Protein AF-A0A3C1BQP5-F1 (afdb_monomer)

Foldseek 3Di:
DDDDPPVNVVVVVVVVVVVVVVVVLQCVLLVVLLLLLVCQQPQANPVVRQGHPDHLVVLLVDDADPVCNVVSLQVSLQVLLLSVLQSNVQSVCSVVVHQKGKDALLRQPVHPVCDLQFGIFIDGPNHTDPLGTEDEDRDPDLLVLLCQCLLQPDDDSSRNVSNLVHSAYEYEQVCLVVNLVSLVVLLVVLVVVLVVCVVVVVVVVSVSSVSSNVSSVSHSVRYDYSVHHSVNSSCSNNPVVVSSD

Sequence (245 aa):
MVKMSNKRKEEKILDNTLNSLANTEVVERYGSANAEFIKGYTGVNNETGQKLQKGLKDISKSNVHKDYQEQNLRQQAGYSAEVAKTSRDNAENIINKSSKRTERTEDVEVYSQNDPVTDLVETQNGKVVAGSKSQMKFSKDPKKVVDNIAKESKTGKNDWSRYRENDFLDLPSDQVDIAKKHCEDQISKLEKQVAKLDEQGNAKIAAQKRKEIENYKSLKEKIRDSGITTDEAMSYRKSPLWTTT

Mean predicted aligned error: 6.03 Å

Secondary structure (DSSP, 8-state):
-----HHHHHHHHHHHHHHHHHHHHHHHHHHHHHHHHHHHHHTB-TTT-PBPS--HHHHHT----GGGHHHHHHHHHHHHHHHHHHHHHHHHHHHTT--EEEEEGGGSTTS-TT-SS--EEEEETTEEPTT--EEE---S-HHHHHHHHHS----GGG--GGGGGSSEEEE-GGGHHHHHHHHHHHHHHHHHHHHHHHHTT-HHHHHHHHHHHHHHHHHHHHEEE-S--HHHHHHHHH-GGGG--

Structure (mmCIF, N/CA/C/O backbone):
data_AF-A0A3C1BQP5-F1
#
_entry.id   AF-A0A3C1BQP5-F1
#
loop_
_atom_site.group_PDB
_atom_site.id
_atom_site.type_symbol
_atom_site.label_atom_id
_atom_site.label_alt_id
_atom_site.label_comp_id
_atom_site.label_asym_id
_atom_site.label_entity_id
_atom_site.label_seq_id
_atom_site.pdbx_PDB_ins_code
_atom_site.Cartn_x
_atom_site.Cartn_y
_atom_site.Cartn_z
_atom_site.occupancy
_atom_site.B_iso_or_equiv
_atom_site.auth_seq_id
_atom_site.auth_comp_id
_atom_site.auth_asym_id
_atom_site.auth_atom_id
_atom_site.pdbx_PDB_model_num
ATOM 1 N N . MET A 1 1 ? 20.322 18.386 -63.904 1.00 45.91 1 MET A N 1
ATOM 2 C CA . MET A 1 1 ? 20.614 17.749 -62.600 1.00 45.91 1 MET A CA 1
ATOM 3 C C . MET A 1 1 ? 20.757 18.856 -61.556 1.00 45.91 1 MET A C 1
ATOM 5 O O . MET A 1 1 ? 21.765 19.550 -61.547 1.00 45.91 1 MET A O 1
ATOM 9 N N . VAL A 1 2 ? 19.710 19.132 -60.772 1.00 49.41 2 VAL A N 1
ATOM 10 C CA . VAL A 1 2 ? 19.710 20.247 -59.805 1.00 49.41 2 VAL A CA 1
ATOM 11 C C . VAL A 1 2 ? 20.599 19.864 -58.618 1.00 49.41 2 VAL A C 1
ATOM 13 O O . VAL A 1 2 ? 20.241 18.987 -57.835 1.00 49.41 2 VAL A O 1
ATOM 16 N N . LYS A 1 3 ? 21.776 20.491 -58.482 1.00 57.66 3 LYS A N 1
ATOM 17 C CA . LYS A 1 3 ? 22.594 20.385 -57.264 1.00 57.66 3 LYS A CA 1
ATOM 18 C C . LYS A 1 3 ? 21.795 21.001 -56.107 1.00 57.66 3 LYS A C 1
ATOM 20 O O . LYS A 1 3 ? 21.569 22.208 -56.101 1.00 57.66 3 LYS A O 1
ATOM 25 N N . MET A 1 4 ? 21.362 20.193 -55.134 1.00 59.19 4 MET A N 1
ATOM 26 C CA . MET A 1 4 ? 20.887 20.720 -53.844 1.00 59.19 4 MET A CA 1
ATOM 27 C C . MET A 1 4 ? 21.980 21.626 -53.256 1.00 59.19 4 MET A C 1
ATOM 29 O O . MET A 1 4 ? 23.140 21.210 -53.193 1.00 59.19 4 MET A O 1
ATOM 33 N N . SER A 1 5 ? 21.623 22.852 -52.853 1.00 68.31 5 SER A N 1
ATOM 34 C CA . SER A 1 5 ? 22.558 23.766 -52.177 1.00 68.31 5 SER A CA 1
ATOM 35 C C . SER A 1 5 ? 23.047 23.151 -50.861 1.00 68.31 5 SER A C 1
ATOM 37 O O . SER A 1 5 ? 22.289 22.428 -50.215 1.00 68.31 5 SER A O 1
ATOM 39 N N . ASN A 1 6 ? 24.295 23.431 -50.458 1.00 74.06 6 ASN A N 1
ATOM 40 C CA . ASN A 1 6 ? 24.903 22.887 -49.228 1.00 74.06 6 ASN A CA 1
ATOM 41 C C . ASN A 1 6 ? 23.992 23.038 -48.000 1.00 74.06 6 ASN A C 1
ATOM 43 O O . ASN A 1 6 ? 23.777 22.063 -47.292 1.00 74.06 6 ASN A O 1
ATOM 47 N N . LYS A 1 7 ? 23.338 24.197 -47.857 1.00 73.88 7 LYS A N 1
ATOM 48 C CA . LYS A 1 7 ? 22.357 24.466 -46.798 1.00 73.88 7 LYS A CA 1
ATOM 49 C C . LYS A 1 7 ? 21.211 23.439 -46.740 1.00 73.88 7 LYS A C 1
ATOM 51 O O . LYS A 1 7 ? 20.888 22.938 -45.675 1.00 73.88 7 LYS A O 1
ATOM 56 N N . ARG A 1 8 ? 20.655 23.040 -47.893 1.00 77.56 8 ARG A N 1
ATOM 57 C CA . ARG A 1 8 ? 19.586 22.022 -47.968 1.00 77.56 8 ARG A CA 1
ATOM 58 C C . ARG A 1 8 ? 20.075 20.605 -47.652 1.00 77.56 8 ARG A C 1
ATOM 60 O O . ARG A 1 8 ? 19.272 19.743 -47.309 1.00 77.56 8 ARG A O 1
ATOM 67 N N . LYS A 1 9 ? 21.372 20.326 -47.820 1.00 78.94 9 LYS A N 1
ATOM 68 C CA . LYS A 1 9 ? 21.971 19.044 -47.414 1.00 78.94 9 LYS A CA 1
ATOM 69 C C . LYS A 1 9 ? 22.221 19.010 -45.909 1.00 78.94 9 LYS A C 1
ATOM 71 O O . LYS A 1 9 ? 21.945 17.990 -45.294 1.00 78.94 9 LYS A O 1
ATOM 76 N N . GLU A 1 10 ? 22.703 20.112 -45.341 1.00 80.88 10 GLU A N 1
ATOM 77 C CA . GLU A 1 10 ? 22.910 20.279 -43.898 1.00 80.88 10 GLU A CA 1
ATOM 78 C C . GLU A 1 10 ? 21.588 20.177 -43.127 1.00 80.88 10 GLU A C 1
ATOM 80 O O . GLU A 1 10 ? 21.506 19.392 -42.188 1.00 80.88 10 GLU A O 1
ATOM 85 N N . GLU A 1 11 ? 20.532 20.860 -43.585 1.00 82.81 11 GLU A N 1
ATOM 86 C CA . GLU A 1 11 ? 19.174 20.748 -43.022 1.00 82.81 11 GLU A CA 1
ATOM 87 C C . GLU A 1 11 ? 18.679 19.292 -43.038 1.00 82.81 11 GLU A C 1
ATOM 89 O O . GLU A 1 11 ? 18.253 18.765 -42.016 1.00 82.81 11 GLU A O 1
ATOM 94 N N . LYS A 1 12 ? 18.846 18.580 -44.161 1.00 86.19 12 LYS A N 1
ATOM 95 C CA . LYS A 1 12 ? 18.448 17.168 -44.273 1.00 86.19 12 LYS A CA 1
ATOM 96 C C . LYS A 1 12 ? 19.245 16.235 -43.348 1.00 86.19 12 LYS A C 1
ATOM 98 O O . LYS A 1 12 ? 18.701 15.248 -42.858 1.00 86.19 12 LYS A O 1
ATOM 103 N N . ILE A 1 13 ? 20.537 16.498 -43.138 1.00 87.12 13 ILE A N 1
ATOM 104 C CA . ILE A 1 13 ? 21.374 15.720 -42.210 1.00 87.12 13 ILE A CA 1
ATOM 105 C C . ILE A 1 13 ? 20.938 15.976 -40.765 1.00 87.12 13 ILE A C 1
ATOM 107 O O . ILE A 1 13 ? 20.837 15.024 -39.988 1.00 87.12 13 ILE A O 1
ATOM 111 N N . LEU A 1 14 ? 20.646 17.231 -40.417 1.00 86.19 14 LEU A N 1
ATOM 112 C CA . LEU A 1 14 ? 20.138 17.603 -39.100 1.00 86.19 14 LEU A CA 1
ATOM 113 C C . LEU A 1 14 ? 18.786 16.937 -38.824 1.00 86.19 14 LEU A C 1
ATOM 115 O O . LEU A 1 14 ? 18.652 16.273 -37.801 1.00 86.19 14 LEU A O 1
ATOM 119 N N . ASP A 1 15 ? 17.840 17.013 -39.761 1.00 84.69 15 ASP A N 1
ATOM 120 C CA . ASP A 1 15 ? 16.525 16.371 -39.641 1.00 84.69 15 ASP A CA 1
ATOM 121 C C . ASP A 1 15 ? 16.648 14.854 -39.457 1.00 84.69 15 ASP A C 1
ATOM 123 O O . ASP A 1 15 ? 16.029 14.271 -38.567 1.00 84.69 15 ASP A O 1
ATOM 127 N N . ASN A 1 16 ? 17.497 14.195 -40.252 1.00 82.94 16 ASN A N 1
ATOM 128 C CA . ASN A 1 16 ? 17.749 12.761 -40.106 1.00 82.94 16 ASN A CA 1
ATOM 129 C C . ASN A 1 16 ? 18.369 12.416 -38.744 1.00 82.94 16 ASN A C 1
ATOM 131 O O . ASN A 1 16 ? 18.010 11.401 -38.149 1.00 82.94 16 ASN A O 1
ATOM 135 N N . THR A 1 17 ? 19.279 13.254 -38.244 1.00 83.44 17 THR A N 1
ATOM 136 C CA . THR A 1 17 ? 19.918 13.064 -36.934 1.00 83.44 17 THR A CA 1
ATOM 137 C C . THR A 1 17 ? 18.902 13.237 -35.808 1.00 83.44 17 THR A C 1
ATOM 139 O O . THR A 1 17 ? 18.832 12.395 -34.918 1.00 83.44 17 THR A O 1
ATOM 142 N N . LEU A 1 18 ? 18.065 14.274 -35.873 1.00 81.25 18 LEU A N 1
ATOM 143 C CA . LEU A 1 18 ? 16.994 14.520 -34.908 1.00 81.25 18 LEU A CA 1
ATOM 144 C C . LEU A 1 18 ? 15.981 13.371 -34.890 1.00 81.25 18 LEU A C 1
ATOM 146 O O . LEU A 1 18 ? 15.637 12.881 -33.818 1.00 81.25 18 LEU A O 1
ATOM 150 N N . ASN A 1 19 ? 15.571 12.879 -36.062 1.00 78.31 19 ASN A N 1
ATOM 151 C CA . ASN A 1 19 ? 14.686 11.718 -36.172 1.00 78.31 19 ASN A CA 1
ATOM 152 C C . ASN A 1 19 ? 15.329 10.446 -35.598 1.00 78.31 19 ASN A C 1
ATOM 154 O O . ASN A 1 19 ? 14.663 9.672 -34.914 1.00 78.31 19 ASN A O 1
ATOM 158 N N . SER A 1 20 ? 16.626 10.235 -35.841 1.00 82.75 20 SER A N 1
ATOM 159 C CA . SER A 1 20 ? 17.379 9.112 -35.272 1.00 82.75 20 SER A CA 1
ATOM 160 C C . SER A 1 20 ? 17.415 9.182 -33.744 1.00 82.75 20 SER A C 1
ATOM 162 O O . SER A 1 20 ? 17.090 8.200 -33.085 1.00 82.75 20 SER A O 1
ATOM 164 N N . LEU A 1 21 ? 17.748 10.345 -33.177 1.00 84.12 21 LEU A N 1
ATOM 165 C CA . LEU A 1 21 ? 17.776 10.562 -31.727 1.00 84.12 21 LEU A CA 1
ATOM 166 C C . LEU A 1 21 ? 16.392 10.387 -31.089 1.00 84.12 21 LEU A C 1
ATOM 168 O O . LEU A 1 21 ? 16.279 9.761 -30.038 1.00 84.12 21 LEU A O 1
ATOM 172 N N . ALA A 1 22 ? 15.339 10.891 -31.736 1.00 79.19 22 ALA A N 1
ATOM 173 C CA . ALA A 1 22 ? 13.969 10.722 -31.266 1.00 79.19 22 ALA A CA 1
ATOM 174 C C . ALA A 1 22 ? 13.546 9.243 -31.252 1.00 79.19 22 ALA A C 1
ATOM 176 O O . ALA A 1 22 ? 12.940 8.786 -30.285 1.00 79.19 22 ALA A O 1
ATOM 177 N N . ASN A 1 23 ? 13.904 8.475 -32.285 1.00 85.00 23 ASN A N 1
ATOM 178 C CA . ASN A 1 23 ? 13.619 7.040 -32.332 1.00 85.00 23 ASN A CA 1
ATOM 179 C C . ASN A 1 23 ? 14.389 6.265 -31.254 1.00 85.00 23 ASN A C 1
ATOM 181 O O . ASN A 1 23 ? 13.807 5.392 -30.612 1.00 85.00 23 ASN A O 1
ATOM 185 N N . THR A 1 24 ? 15.662 6.601 -31.024 1.00 90.06 24 THR A N 1
ATOM 186 C CA . THR A 1 24 ? 16.460 6.007 -29.942 1.00 90.06 24 THR A CA 1
ATOM 187 C C . THR A 1 24 ? 15.822 6.263 -28.577 1.00 90.06 24 THR A C 1
ATOM 189 O O . THR A 1 24 ? 15.624 5.314 -27.827 1.00 90.06 24 THR A O 1
ATOM 192 N N . GLU A 1 25 ? 15.400 7.500 -28.286 1.00 92.00 25 GLU A N 1
ATOM 193 C CA . GLU A 1 25 ? 14.739 7.842 -27.014 1.00 92.00 25 GLU A CA 1
ATOM 194 C C . GLU A 1 25 ? 13.466 7.028 -26.782 1.00 92.00 25 GLU A C 1
ATOM 196 O O . GLU A 1 25 ? 13.216 6.564 -25.671 1.00 92.00 25 GLU A O 1
ATOM 201 N N . VAL A 1 26 ? 12.651 6.844 -27.823 1.00 91.56 26 VAL A N 1
ATOM 202 C CA . VAL A 1 26 ? 11.423 6.049 -27.725 1.00 91.56 26 VAL A CA 1
ATOM 203 C C . VAL A 1 26 ? 11.760 4.591 -27.408 1.00 91.56 26 VAL A C 1
ATOM 205 O O . VAL A 1 26 ? 11.174 4.024 -26.487 1.00 91.56 26 VAL A O 1
ATOM 208 N N . VAL A 1 27 ? 12.712 3.988 -28.125 1.00 92.88 27 VAL A N 1
ATOM 209 C CA . VAL A 1 27 ? 13.116 2.592 -27.896 1.00 92.88 27 VAL A CA 1
ATOM 210 C C . VAL A 1 27 ? 13.681 2.402 -26.489 1.00 92.88 27 VAL A C 1
ATOM 212 O O . VAL A 1 27 ? 13.272 1.471 -25.797 1.00 92.88 27 VAL A O 1
ATOM 215 N N . GLU A 1 28 ? 14.564 3.295 -26.043 1.00 92.69 28 GLU A N 1
ATOM 216 C CA . GLU A 1 28 ? 15.150 3.251 -24.701 1.00 92.69 28 GLU A CA 1
ATOM 217 C C . GLU A 1 28 ? 14.076 3.380 -23.622 1.00 92.69 28 GLU A C 1
ATOM 219 O O . GLU A 1 28 ? 14.003 2.546 -22.724 1.00 92.69 28 GLU A O 1
ATOM 224 N N . ARG A 1 29 ? 13.177 4.363 -23.741 1.00 94.69 29 ARG A N 1
ATOM 225 C CA . ARG A 1 29 ? 12.133 4.612 -22.741 1.00 94.69 29 ARG A CA 1
ATOM 226 C C . ARG A 1 29 ? 11.192 3.423 -22.571 1.00 94.69 29 ARG A C 1
ATOM 228 O O . ARG A 1 29 ? 10.964 2.9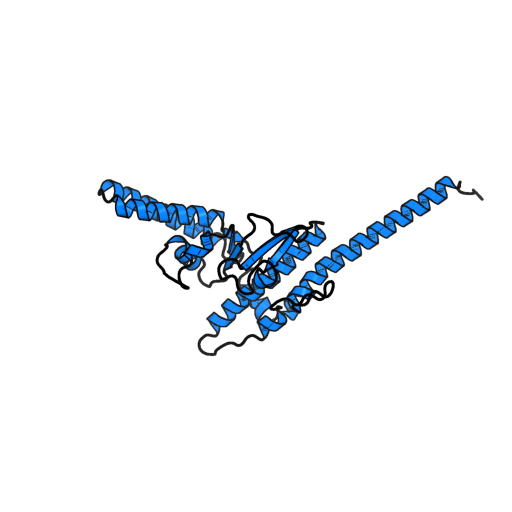82 -21.447 1.00 94.69 29 ARG A O 1
ATOM 235 N N . TYR A 1 30 ? 10.653 2.877 -23.659 1.00 94.69 30 TYR A N 1
ATOM 236 C CA . TYR A 1 30 ? 9.775 1.705 -23.558 1.00 94.69 30 TYR A CA 1
ATOM 237 C C . TYR A 1 30 ? 10.550 0.431 -23.186 1.00 94.69 30 TYR A C 1
ATOM 239 O O . TYR A 1 30 ? 10.008 -0.431 -22.494 1.00 94.69 30 TYR A O 1
ATOM 247 N N . GLY A 1 31 ? 11.826 0.328 -23.572 1.00 93.50 31 GLY A N 1
ATOM 248 C CA . GLY A 1 31 ? 12.729 -0.729 -23.119 1.00 93.50 31 GLY A CA 1
ATOM 249 C C . GLY A 1 31 ? 12.919 -0.722 -21.601 1.00 93.50 31 GLY A C 1
ATOM 250 O O . GLY A 1 31 ? 12.683 -1.742 -20.955 1.00 93.50 31 GLY A O 1
ATOM 251 N N . SER A 1 32 ? 13.256 0.431 -21.019 1.00 94.38 32 SER A N 1
ATOM 252 C CA . SER A 1 32 ? 13.405 0.598 -19.568 1.00 94.38 32 SER A CA 1
ATOM 253 C C . SER A 1 32 ? 12.083 0.406 -18.822 1.00 94.38 32 SER A C 1
ATOM 255 O O . SER A 1 32 ? 12.068 -0.205 -17.757 1.00 94.38 32 SER A O 1
ATOM 257 N N . ALA A 1 33 ? 10.951 0.842 -19.387 1.00 95.06 33 ALA A N 1
ATOM 258 C CA . ALA A 1 33 ? 9.639 0.565 -18.799 1.00 95.06 33 ALA A CA 1
ATOM 259 C C . ALA A 1 33 ? 9.357 -0.946 -18.717 1.00 95.06 33 ALA A C 1
ATOM 261 O O . ALA A 1 33 ? 8.924 -1.442 -17.680 1.00 95.06 33 ALA A O 1
ATOM 262 N N . ASN A 1 34 ? 9.675 -1.704 -19.770 1.00 92.94 34 ASN A N 1
ATOM 263 C CA . ASN A 1 34 ? 9.548 -3.163 -19.752 1.00 92.94 34 ASN A CA 1
ATOM 264 C C . ASN A 1 34 ? 10.547 -3.828 -18.788 1.00 92.94 34 ASN A C 1
ATOM 266 O O . ASN A 1 34 ? 10.223 -4.832 -18.147 1.00 92.94 34 ASN A O 1
ATOM 270 N N . ALA A 1 35 ? 11.749 -3.262 -18.642 1.00 94.06 35 ALA A N 1
ATOM 271 C CA . ALA A 1 35 ? 12.761 -3.762 -17.717 1.00 94.06 35 ALA A CA 1
ATOM 272 C C . ALA A 1 35 ? 12.292 -3.735 -16.250 1.00 94.06 35 ALA A C 1
ATOM 274 O O . ALA A 1 35 ? 12.688 -4.611 -15.480 1.00 94.06 35 ALA A O 1
ATOM 275 N N . GLU A 1 36 ? 11.391 -2.821 -15.865 1.00 95.62 36 GLU A N 1
ATOM 276 C CA . GLU A 1 36 ? 10.802 -2.779 -14.516 1.00 95.62 36 GLU A CA 1
ATOM 277 C C . GLU A 1 36 ? 10.029 -4.059 -14.158 1.00 95.62 36 GLU A C 1
ATOM 279 O O . GLU A 1 36 ? 10.078 -4.505 -13.007 1.00 95.62 36 GLU A O 1
ATOM 284 N N . PHE A 1 37 ? 9.360 -4.701 -15.122 1.00 95.06 37 PHE A N 1
ATOM 285 C CA . PHE A 1 37 ? 8.652 -5.967 -14.895 1.00 95.06 37 PHE A CA 1
ATOM 286 C C . PHE A 1 37 ? 9.616 -7.149 -14.774 1.00 95.06 37 PHE A C 1
ATOM 288 O O . PHE A 1 37 ? 9.435 -8.011 -13.913 1.00 95.06 37 PHE A O 1
ATOM 295 N N . ILE A 1 38 ? 10.689 -7.160 -15.572 1.00 94.19 38 ILE A N 1
ATOM 296 C CA . ILE A 1 38 ? 11.764 -8.158 -15.453 1.00 94.19 38 ILE A CA 1
ATOM 297 C C . ILE A 1 38 ? 12.454 -8.016 -14.092 1.00 94.19 38 ILE A C 1
ATOM 299 O O . ILE A 1 38 ? 12.689 -9.017 -13.407 1.00 94.19 38 ILE A O 1
ATOM 303 N N . LYS A 1 39 ? 12.728 -6.779 -13.666 1.00 95.12 39 LYS A N 1
ATOM 304 C CA . LYS A 1 39 ? 13.274 -6.462 -12.344 1.00 95.12 39 LYS A CA 1
ATOM 305 C C . LYS A 1 39 ? 12.348 -6.956 -11.233 1.00 95.12 39 LYS A C 1
ATOM 307 O O . LYS A 1 39 ? 12.810 -7.672 -10.352 1.00 95.12 39 LYS A O 1
ATOM 312 N N . GLY A 1 40 ? 11.049 -6.660 -11.300 1.00 95.38 40 GLY A N 1
ATOM 313 C CA . GLY A 1 40 ? 10.067 -7.139 -10.319 1.00 95.38 40 GLY A CA 1
ATOM 314 C C . GLY A 1 40 ? 9.955 -8.668 -10.276 1.00 95.38 40 GLY A C 1
ATOM 315 O O . GLY A 1 40 ? 9.905 -9.275 -9.205 1.00 95.38 40 GLY A O 1
ATOM 316 N N . TYR A 1 41 ? 9.995 -9.332 -11.433 1.00 95.81 41 TYR A N 1
ATOM 317 C CA . TYR A 1 41 ? 9.961 -10.791 -11.498 1.00 95.81 41 TYR A CA 1
ATOM 318 C C . TYR A 1 41 ? 11.210 -11.437 -10.881 1.00 95.81 41 TYR A C 1
ATOM 320 O O . TYR A 1 41 ? 11.100 -12.347 -10.052 1.00 95.81 41 TYR A O 1
ATOM 328 N N . THR A 1 42 ? 12.392 -10.976 -11.296 1.00 94.75 42 THR A N 1
ATOM 329 C CA . THR A 1 42 ? 13.687 -11.580 -10.942 1.00 94.75 42 THR A CA 1
ATOM 330 C C . THR A 1 42 ? 14.239 -11.122 -9.598 1.00 94.75 42 THR A C 1
ATOM 332 O O . THR A 1 42 ? 15.042 -11.845 -9.016 1.00 94.75 42 THR A O 1
ATOM 335 N N . GLY A 1 43 ? 13.839 -9.942 -9.120 1.00 94.44 43 GLY A N 1
ATOM 336 C CA . GLY A 1 43 ? 14.461 -9.272 -7.981 1.00 94.44 43 GLY A CA 1
ATOM 337 C C . GLY A 1 43 ? 15.825 -8.650 -8.302 1.00 94.44 43 GLY A C 1
ATOM 338 O O . GLY A 1 43 ? 16.580 -8.358 -7.380 1.00 94.44 43 GLY A O 1
ATOM 339 N N . VAL A 1 44 ? 16.184 -8.471 -9.579 1.00 93.88 44 VAL A N 1
ATOM 340 C CA . VAL A 1 44 ? 17.492 -7.930 -9.986 1.00 93.88 44 VAL A CA 1
ATOM 341 C C . VAL A 1 44 ? 17.311 -6.773 -10.956 1.00 93.88 44 VAL A C 1
ATOM 343 O O . VAL A 1 44 ? 16.703 -6.919 -12.016 1.00 93.88 44 VAL A O 1
ATOM 346 N N . ASN A 1 45 ? 17.879 -5.622 -10.609 1.00 90.25 45 ASN A N 1
ATOM 347 C CA . ASN A 1 45 ? 18.034 -4.520 -11.541 1.00 90.25 45 ASN A CA 1
ATOM 348 C C . ASN A 1 45 ? 19.257 -4.797 -12.428 1.00 90.25 45 ASN A C 1
ATOM 350 O O . ASN A 1 45 ? 20.393 -4.668 -11.981 1.00 90.25 45 ASN A O 1
ATOM 354 N N . AS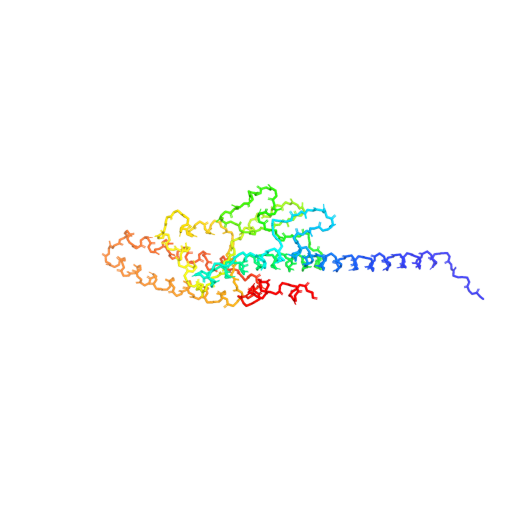N A 1 46 ? 19.032 -5.199 -13.679 1.00 85.94 46 ASN A N 1
ATOM 355 C CA . ASN A 1 46 ? 20.122 -5.532 -14.603 1.00 85.94 46 ASN A CA 1
ATOM 356 C C . ASN A 1 46 ? 20.887 -4.300 -15.115 1.00 85.94 46 ASN A C 1
ATOM 358 O O . ASN A 1 46 ? 21.994 -4.458 -15.619 1.00 85.94 46 ASN A O 1
ATOM 362 N N . GLU A 1 47 ? 20.329 -3.095 -14.976 1.00 84.06 47 GLU A N 1
ATOM 363 C CA . GLU A 1 47 ? 21.003 -1.854 -15.377 1.00 84.06 47 GLU A CA 1
ATOM 364 C C . GLU A 1 47 ? 22.039 -1.424 -14.329 1.00 84.06 47 GLU A C 1
ATOM 366 O O . GLU A 1 47 ? 23.135 -0.994 -14.676 1.00 84.06 47 GLU A O 1
ATOM 371 N N . THR A 1 48 ? 21.714 -1.569 -13.040 1.00 85.62 48 THR A N 1
ATOM 372 C CA . THR A 1 48 ? 22.581 -1.127 -11.931 1.00 85.62 48 THR A CA 1
ATOM 373 C C . THR A 1 48 ? 23.312 -2.267 -11.221 1.00 85.62 48 THR A C 1
ATOM 375 O O . THR A 1 48 ? 24.236 -2.024 -10.449 1.00 85.62 48 THR A O 1
ATOM 378 N N . GLY A 1 49 ? 22.890 -3.515 -11.433 1.00 87.00 49 GLY A N 1
ATOM 379 C CA . GLY A 1 49 ? 23.354 -4.686 -10.686 1.00 87.00 49 GLY A CA 1
ATOM 380 C C . GLY A 1 49 ? 22.759 -4.814 -9.276 1.00 87.00 49 GLY A C 1
ATOM 381 O O . GLY A 1 49 ? 23.111 -5.751 -8.554 1.00 87.00 49 GLY A O 1
ATOM 382 N N . GLN A 1 50 ? 21.859 -3.909 -8.869 1.00 87.94 50 GLN A N 1
ATOM 383 C CA . GLN A 1 50 ? 21.203 -3.955 -7.561 1.00 87.94 50 GLN A CA 1
ATOM 384 C C . GLN A 1 50 ? 20.356 -5.225 -7.422 1.00 87.94 50 GLN A C 1
ATOM 386 O O . GLN A 1 50 ? 19.551 -5.560 -8.296 1.00 87.94 50 GLN A O 1
ATOM 391 N N . LYS A 1 51 ? 20.500 -5.911 -6.286 1.00 91.38 51 LYS A N 1
ATOM 392 C CA . LYS A 1 51 ? 19.623 -7.014 -5.886 1.00 91.38 51 LYS A CA 1
ATOM 393 C C . LYS A 1 51 ? 18.588 -6.496 -4.900 1.00 91.38 51 LYS A C 1
ATOM 395 O O . LYS A 1 51 ? 18.958 -5.949 -3.866 1.00 91.38 51 LYS A O 1
ATOM 400 N N . LEU A 1 52 ? 17.321 -6.680 -5.241 1.00 91.25 52 LEU A N 1
ATOM 401 C CA . LEU A 1 52 ? 16.195 -6.405 -4.362 1.00 91.25 52 LEU A CA 1
ATOM 402 C C . LEU A 1 52 ? 16.060 -7.528 -3.335 1.00 91.25 52 LEU A C 1
ATOM 404 O O . LEU A 1 52 ? 16.494 -8.658 -3.578 1.00 91.25 52 LEU A O 1
ATOM 408 N N . GLN A 1 53 ? 15.406 -7.242 -2.214 1.00 89.25 53 GLN A N 1
ATOM 409 C CA . GLN A 1 53 ? 15.270 -8.208 -1.128 1.00 89.25 53 GLN A CA 1
ATOM 410 C C . GLN A 1 53 ? 14.493 -9.460 -1.560 1.00 89.25 53 GLN A C 1
ATOM 412 O O . GLN A 1 53 ? 14.849 -10.584 -1.194 1.00 89.25 53 GLN A O 1
ATOM 417 N N . LYS A 1 54 ? 13.435 -9.277 -2.364 1.00 90.94 54 LYS A N 1
ATOM 418 C CA . LYS A 1 54 ? 12.667 -10.359 -3.008 1.00 90.94 54 LYS A CA 1
ATOM 419 C C . LYS A 1 54 ? 12.079 -9.921 -4.342 1.00 90.94 54 LYS A C 1
ATOM 421 O O . LYS A 1 54 ? 11.504 -8.836 -4.420 1.00 90.94 54 LYS A O 1
ATOM 426 N N . GLY A 1 55 ? 12.134 -10.801 -5.343 1.00 95.19 55 GLY A N 1
ATOM 427 C CA . GLY A 1 55 ? 11.303 -10.722 -6.550 1.00 95.19 55 GLY A CA 1
ATOM 428 C C . GLY A 1 55 ? 10.069 -11.628 -6.476 1.00 95.19 55 GLY A C 1
ATOM 429 O O . GLY A 1 55 ? 9.954 -12.491 -5.598 1.00 95.19 55 GLY A O 1
ATOM 430 N N . LEU A 1 56 ? 9.155 -11.496 -7.440 1.00 96.88 56 LEU A N 1
ATOM 431 C CA . LEU A 1 56 ? 7.952 -12.341 -7.529 1.00 96.88 56 LEU A CA 1
ATOM 432 C C . LEU A 1 56 ? 8.289 -13.835 -7.633 1.00 96.88 56 LEU A C 1
ATOM 434 O O . LEU A 1 56 ? 7.602 -14.680 -7.049 1.00 96.88 56 LEU A O 1
ATOM 438 N N . LYS A 1 57 ? 9.384 -14.176 -8.326 1.00 95.56 57 LYS A N 1
ATOM 439 C CA . LYS A 1 57 ? 9.877 -15.554 -8.426 1.00 95.56 57 LYS A CA 1
ATOM 440 C C . LYS A 1 57 ? 10.209 -16.142 -7.053 1.00 95.56 57 LYS A C 1
ATOM 442 O O . LYS A 1 57 ? 9.862 -17.295 -6.798 1.00 95.56 57 LYS A O 1
ATOM 447 N N . ASP A 1 58 ? 10.822 -15.370 -6.163 1.00 95.62 58 ASP A N 1
ATOM 448 C CA . ASP A 1 58 ? 11.196 -15.834 -4.823 1.00 95.62 58 ASP A CA 1
ATOM 449 C C . ASP A 1 58 ? 9.987 -15.896 -3.892 1.00 95.62 58 ASP A C 1
ATOM 451 O O . ASP A 1 58 ? 9.799 -16.877 -3.167 1.00 95.62 58 ASP A O 1
ATOM 455 N N . ILE A 1 59 ? 9.098 -14.900 -3.970 1.00 96.00 59 ILE A N 1
ATOM 456 C CA . ILE A 1 59 ? 7.844 -14.890 -3.207 1.00 96.00 59 ILE A CA 1
ATOM 457 C C . ILE A 1 59 ? 6.999 -16.124 -3.554 1.00 96.00 59 ILE A C 1
ATOM 459 O O . ILE A 1 59 ? 6.484 -16.790 -2.653 1.00 96.00 59 ILE A O 1
ATOM 463 N N . SER A 1 60 ? 6.931 -16.508 -4.834 1.00 95.56 60 SER A N 1
ATOM 464 C CA . SER A 1 60 ? 6.170 -17.686 -5.274 1.00 95.56 60 SER A CA 1
ATOM 465 C C . SER A 1 60 ? 6.658 -19.017 -4.679 1.00 95.56 60 SER A C 1
ATOM 467 O O . SER A 1 60 ? 5.876 -19.960 -4.529 1.00 95.56 60 SER A O 1
ATOM 469 N N . LYS A 1 61 ? 7.932 -19.078 -4.278 1.00 95.62 61 LYS A N 1
ATOM 470 C CA . LYS A 1 61 ? 8.575 -20.248 -3.662 1.00 95.62 61 LYS A CA 1
ATOM 471 C C . LYS A 1 61 ? 8.548 -20.220 -2.133 1.00 95.62 61 LYS A C 1
ATOM 473 O O . LYS A 1 61 ? 9.068 -21.135 -1.500 1.00 95.62 61 LYS A O 1
ATOM 478 N N . SER A 1 62 ? 7.965 -19.182 -1.530 1.00 94.81 62 SER A N 1
ATOM 479 C CA . SER A 1 62 ? 7.870 -19.068 -0.074 1.00 94.81 62 SER A CA 1
ATOM 480 C C . SER A 1 62 ? 7.061 -20.222 0.520 1.00 94.81 62 SER A C 1
ATOM 482 O O . SER A 1 62 ? 6.041 -20.630 -0.041 1.00 94.81 62 SER A O 1
ATOM 484 N N . ASN A 1 63 ? 7.509 -20.728 1.672 1.00 95.50 63 ASN A N 1
ATOM 485 C CA . ASN A 1 63 ? 6.874 -21.852 2.356 1.00 95.50 63 ASN A CA 1
ATOM 486 C C . ASN A 1 63 ? 5.414 -21.540 2.732 1.00 95.50 63 ASN A C 1
ATOM 488 O O . ASN A 1 63 ? 5.081 -20.410 3.098 1.00 95.50 63 ASN A O 1
ATOM 492 N N . VAL A 1 64 ? 4.553 -22.554 2.670 1.00 95.25 64 VAL A N 1
ATOM 493 C CA . VAL A 1 64 ? 3.134 -22.470 3.023 1.00 95.25 64 VAL A CA 1
ATOM 494 C C . VAL A 1 64 ? 2.840 -23.582 4.020 1.00 95.25 64 VAL A C 1
ATOM 496 O O . VAL A 1 64 ? 2.847 -24.762 3.672 1.00 95.25 64 VAL A O 1
ATOM 499 N N . HIS A 1 65 ? 2.607 -23.207 5.276 1.00 94.06 65 HIS A N 1
ATOM 500 C CA . HIS A 1 65 ? 2.289 -24.168 6.323 1.00 94.06 65 HIS A CA 1
ATOM 501 C C . HIS A 1 65 ? 0.888 -24.741 6.097 1.00 94.06 65 HIS A C 1
ATOM 503 O O . HIS A 1 65 ? -0.048 -23.984 5.837 1.00 94.06 65 HIS A O 1
ATOM 509 N N . LYS A 1 66 ? 0.725 -26.063 6.239 1.00 94.25 66 LYS A N 1
ATOM 510 C CA . LYS A 1 66 ? -0.550 -26.757 5.973 1.00 94.25 66 LYS A CA 1
ATOM 511 C C . LYS A 1 66 ? -1.708 -26.162 6.783 1.00 94.25 66 LYS A C 1
ATOM 513 O O . LYS A 1 66 ? -2.744 -25.837 6.216 1.00 94.25 66 LYS A O 1
ATOM 518 N N . ASP A 1 67 ? -1.477 -25.909 8.069 1.00 95.25 67 ASP A N 1
ATOM 519 C CA . ASP A 1 67 ? -2.511 -25.383 8.975 1.00 95.25 67 ASP A CA 1
ATOM 520 C C . ASP A 1 67 ? -2.807 -23.883 8.787 1.00 95.25 67 ASP A C 1
ATOM 522 O O . ASP A 1 67 ? -3.823 -23.386 9.265 1.00 95.25 67 ASP A O 1
ATOM 526 N N . TYR A 1 68 ? -1.939 -23.149 8.078 1.00 92.50 68 TYR A N 1
ATOM 527 C CA . TYR A 1 68 ? -2.049 -21.694 7.887 1.00 92.50 68 TYR A CA 1
ATOM 528 C C . TYR A 1 68 ? -2.049 -21.298 6.410 1.00 92.50 68 TYR A C 1
ATOM 530 O O . TYR A 1 68 ? -1.689 -20.171 6.061 1.00 92.50 68 TYR A O 1
ATOM 538 N N . GLN A 1 69 ? -2.459 -22.214 5.530 1.00 93.56 69 GLN A N 1
ATOM 539 C CA . GLN A 1 69 ? -2.319 -22.058 4.087 1.00 93.56 69 GLN A CA 1
ATOM 540 C C . GLN A 1 69 ? -2.976 -20.774 3.561 1.00 93.56 69 GLN A C 1
ATOM 542 O O . GLN A 1 69 ? -2.326 -20.008 2.851 1.00 93.56 69 GLN A O 1
ATOM 547 N N . GLU A 1 70 ? -4.229 -20.495 3.937 1.00 91.94 70 GLU A N 1
ATOM 548 C CA . GLU A 1 70 ? -4.940 -19.283 3.495 1.00 91.94 70 GLU A CA 1
ATOM 549 C C . GLU A 1 70 ? -4.225 -18.007 3.967 1.00 91.94 70 GLU A C 1
ATOM 551 O O . GLU A 1 70 ? -4.020 -17.077 3.185 1.00 91.94 70 GLU A O 1
ATOM 556 N N . GLN A 1 71 ? -3.805 -17.972 5.235 1.00 91.44 71 GLN A N 1
ATOM 557 C CA . GLN A 1 71 ? -3.132 -16.814 5.822 1.00 91.44 71 GLN A CA 1
ATOM 558 C C . GLN A 1 71 ? -1.765 -16.570 5.174 1.00 91.44 71 GLN A C 1
ATOM 560 O O . GLN A 1 71 ? -1.449 -15.433 4.825 1.00 91.44 71 GLN A O 1
ATOM 565 N N . ASN A 1 72 ? -0.965 -17.623 4.988 1.00 94.31 72 ASN A N 1
ATOM 566 C CA . ASN A 1 72 ? 0.347 -17.531 4.351 1.00 94.31 72 ASN A CA 1
ATOM 567 C C . ASN A 1 72 ? 0.224 -17.066 2.900 1.00 94.31 72 ASN A C 1
ATOM 569 O O . ASN A 1 72 ? 0.910 -16.126 2.508 1.00 94.31 72 ASN A O 1
ATOM 573 N N . LEU A 1 73 ? -0.679 -17.667 2.120 1.00 94.94 73 LEU A N 1
ATOM 574 C CA . LEU A 1 73 ? -0.886 -17.273 0.727 1.00 94.94 73 LEU A CA 1
ATOM 575 C C . LEU A 1 73 ? -1.327 -15.816 0.615 1.00 94.94 73 LEU A C 1
ATOM 577 O O . LEU A 1 73 ? -0.828 -15.104 -0.248 1.00 94.94 73 LEU A O 1
ATOM 581 N N . ARG A 1 74 ? -2.219 -15.350 1.495 1.00 93.19 74 ARG A N 1
ATOM 582 C CA . ARG A 1 74 ? -2.694 -13.962 1.473 1.00 93.19 74 ARG A CA 1
ATOM 583 C C . ARG A 1 74 ? -1.602 -12.967 1.861 1.00 93.19 74 ARG A C 1
ATOM 585 O O . ARG A 1 74 ? -1.455 -11.950 1.195 1.00 93.19 74 ARG A O 1
ATOM 592 N N . GLN A 1 75 ? -0.805 -13.273 2.884 1.00 93.25 75 GLN A N 1
ATOM 593 C CA . GLN A 1 75 ? 0.350 -12.447 3.244 1.00 93.25 75 GLN A CA 1
ATOM 594 C C . GLN A 1 75 ? 1.350 -12.361 2.084 1.00 93.25 75 GLN A C 1
ATOM 596 O O . GLN A 1 75 ? 1.797 -11.280 1.723 1.00 93.25 75 GLN A O 1
ATOM 601 N N . GLN A 1 76 ? 1.666 -13.500 1.469 1.00 96.00 76 GLN A N 1
ATOM 602 C CA . GLN A 1 76 ? 2.606 -13.562 0.353 1.00 96.00 76 GLN A CA 1
ATOM 603 C C . GLN A 1 76 ? 2.038 -12.913 -0.922 1.00 96.00 76 GLN A C 1
ATOM 605 O O . GLN A 1 76 ? 2.799 -12.370 -1.718 1.00 96.00 76 GLN A O 1
ATOM 610 N N . ALA A 1 77 ? 0.715 -12.921 -1.110 1.00 96.50 77 ALA A N 1
ATOM 611 C CA . ALA A 1 77 ? 0.041 -12.131 -2.139 1.00 96.50 77 ALA A CA 1
ATOM 612 C C . ALA A 1 77 ? 0.186 -10.625 -1.883 1.00 96.50 77 ALA A C 1
ATOM 614 O O . ALA A 1 77 ? 0.450 -9.895 -2.828 1.00 96.50 77 ALA A O 1
ATOM 615 N N . GLY A 1 78 ? 0.122 -10.176 -0.624 1.00 96.00 78 GLY A N 1
ATOM 616 C CA . GLY A 1 78 ? 0.449 -8.795 -0.249 1.00 96.00 78 GLY A CA 1
ATOM 617 C C . GLY A 1 78 ? 1.848 -8.385 -0.713 1.00 96.00 78 GLY A C 1
ATOM 618 O O . GLY A 1 78 ? 1.971 -7.442 -1.483 1.00 96.00 78 GLY A O 1
ATOM 619 N N . TYR A 1 79 ? 2.874 -9.176 -0.384 1.00 95.69 79 TYR A N 1
ATOM 620 C CA . TYR A 1 79 ? 4.241 -8.927 -0.875 1.00 95.69 79 TYR A CA 1
ATOM 621 C C . TYR A 1 79 ? 4.333 -8.941 -2.404 1.00 95.69 79 TYR A C 1
ATOM 623 O O . TYR A 1 79 ? 5.078 -8.172 -3.004 1.00 95.69 79 TYR A O 1
ATOM 631 N N . SER A 1 80 ? 3.561 -9.813 -3.056 1.00 96.88 80 SER A N 1
ATOM 632 C CA . SER A 1 80 ? 3.522 -9.874 -4.519 1.00 96.88 80 SER A CA 1
ATOM 633 C C . SER A 1 80 ? 2.909 -8.605 -5.122 1.00 96.88 80 SER A C 1
ATOM 635 O O . SER A 1 80 ? 3.393 -8.117 -6.140 1.00 96.88 80 SER A O 1
ATOM 637 N N . ALA A 1 81 ? 1.885 -8.041 -4.480 1.00 97.12 81 ALA A N 1
ATOM 638 C CA . ALA A 1 81 ? 1.293 -6.775 -4.887 1.00 97.12 81 ALA A CA 1
ATOM 639 C C . ALA A 1 81 ? 2.268 -5.598 -4.729 1.00 97.12 81 ALA A C 1
ATOM 641 O O . ALA A 1 81 ? 2.245 -4.710 -5.571 1.00 97.12 81 ALA A O 1
ATOM 642 N N . GLU A 1 82 ? 3.157 -5.599 -3.725 1.00 96.62 82 GLU A N 1
ATOM 643 C CA . GLU A 1 82 ? 4.117 -4.498 -3.507 1.00 96.62 82 GLU A CA 1
ATOM 644 C C . GLU A 1 82 ? 5.108 -4.440 -4.666 1.00 96.62 82 GLU A C 1
ATOM 646 O O . GLU A 1 82 ? 5.358 -3.380 -5.242 1.00 96.62 82 GLU A O 1
ATOM 651 N N . VAL A 1 83 ? 5.613 -5.612 -5.062 1.00 96.56 83 VAL A N 1
ATOM 652 C CA . VAL A 1 83 ? 6.497 -5.755 -6.220 1.00 96.56 83 VAL A CA 1
ATOM 653 C C . VAL A 1 83 ? 5.774 -5.370 -7.510 1.00 96.56 83 VAL A C 1
ATOM 655 O O . VAL A 1 83 ? 6.307 -4.598 -8.303 1.00 96.56 83 VAL A O 1
ATOM 658 N N . ALA A 1 84 ? 4.551 -5.868 -7.716 1.00 96.31 84 ALA A N 1
ATOM 659 C CA . ALA A 1 84 ? 3.777 -5.576 -8.919 1.00 96.31 84 ALA A CA 1
ATOM 660 C C . ALA A 1 84 ? 3.444 -4.083 -9.047 1.00 96.31 84 ALA A C 1
ATOM 662 O O . ALA A 1 84 ? 3.626 -3.513 -10.122 1.00 96.31 84 ALA A O 1
ATOM 663 N N . LYS A 1 85 ? 3.010 -3.443 -7.955 1.00 96.88 85 LYS A N 1
ATOM 664 C CA . LYS A 1 85 ? 2.748 -2.003 -7.899 1.00 96.88 85 LYS A CA 1
ATOM 665 C C . LYS A 1 85 ? 4.007 -1.209 -8.223 1.00 96.88 85 LYS A C 1
ATOM 667 O O . LYS A 1 85 ? 3.965 -0.346 -9.089 1.00 96.88 85 LYS A O 1
ATOM 672 N N . THR A 1 86 ? 5.128 -1.548 -7.587 1.00 96.81 86 THR A N 1
ATOM 673 C CA . THR A 1 86 ? 6.426 -0.904 -7.830 1.00 96.81 86 THR A CA 1
ATOM 674 C C . THR A 1 86 ? 6.801 -0.959 -9.313 1.00 96.81 86 THR A C 1
ATOM 676 O O . THR A 1 86 ? 7.113 0.070 -9.908 1.00 96.81 86 THR A O 1
ATOM 679 N N . SER A 1 87 ? 6.709 -2.136 -9.942 1.00 96.25 87 SER A N 1
ATOM 680 C CA . SER A 1 87 ? 6.987 -2.289 -11.374 1.00 96.25 87 SER A CA 1
ATOM 681 C C . SER A 1 87 ? 6.019 -1.493 -12.256 1.00 96.25 87 SER A C 1
ATOM 683 O O . SER A 1 87 ? 6.474 -0.822 -13.180 1.00 96.25 87 SER A O 1
ATOM 685 N N . ARG A 1 88 ? 4.705 -1.542 -11.980 1.00 96.44 88 ARG A N 1
ATOM 686 C CA . ARG A 1 88 ? 3.677 -0.825 -12.760 1.00 96.44 88 ARG A CA 1
ATOM 687 C C . ARG A 1 88 ? 3.863 0.692 -12.671 1.00 96.44 88 ARG A C 1
ATOM 689 O O . ARG A 1 88 ? 3.992 1.339 -13.707 1.00 96.44 88 ARG A O 1
ATOM 696 N N . ASP A 1 89 ? 3.957 1.231 -11.455 1.00 97.31 89 ASP A N 1
ATOM 697 C CA . ASP A 1 89 ? 4.130 2.666 -11.211 1.00 97.31 89 ASP A CA 1
ATOM 698 C C . ASP A 1 89 ? 5.418 3.184 -11.876 1.00 97.31 89 ASP A C 1
ATOM 700 O O . ASP A 1 89 ? 5.437 4.258 -12.478 1.00 97.31 89 ASP A O 1
ATOM 704 N N . ASN A 1 90 ? 6.516 2.426 -11.796 1.00 97.00 90 ASN A N 1
ATOM 705 C CA . ASN A 1 90 ? 7.787 2.832 -12.392 1.00 97.00 90 ASN A CA 1
ATOM 706 C C . ASN A 1 90 ? 7.772 2.760 -13.915 1.00 97.00 90 ASN A C 1
ATOM 708 O O . ASN A 1 90 ? 8.263 3.687 -14.559 1.00 97.00 90 ASN A O 1
ATOM 712 N N . ALA A 1 91 ? 7.193 1.705 -14.492 1.00 96.81 91 ALA A N 1
ATOM 713 C CA . ALA A 1 91 ? 7.032 1.588 -15.935 1.00 96.81 91 ALA A CA 1
ATOM 714 C C . ALA A 1 91 ? 6.197 2.753 -16.487 1.00 96.81 91 ALA A C 1
ATOM 716 O O . ALA A 1 91 ? 6.600 3.398 -17.455 1.00 96.81 91 ALA A O 1
ATOM 717 N N . GLU A 1 92 ? 5.084 3.084 -15.829 1.00 97.25 92 GLU A N 1
ATOM 718 C CA . GLU A 1 92 ? 4.238 4.215 -16.207 1.00 97.25 92 GLU A CA 1
ATOM 719 C C . GLU A 1 92 ? 4.971 5.555 -16.060 1.00 97.25 92 GLU A C 1
ATOM 721 O O . GLU A 1 92 ? 4.949 6.379 -16.977 1.00 97.25 92 GLU A O 1
ATOM 726 N N . ASN A 1 93 ? 5.697 5.768 -14.959 1.00 97.62 93 ASN A N 1
ATOM 727 C CA . ASN A 1 93 ? 6.514 6.968 -14.782 1.00 97.62 93 ASN A CA 1
ATOM 728 C C . ASN A 1 93 ? 7.583 7.105 -15.878 1.00 97.62 93 ASN A C 1
ATOM 730 O O . ASN A 1 93 ? 7.765 8.200 -16.411 1.00 97.62 93 ASN A O 1
ATOM 734 N N . ILE A 1 94 ? 8.260 6.014 -16.250 1.00 96.31 94 ILE A N 1
ATOM 735 C CA . ILE A 1 94 ? 9.240 6.001 -17.345 1.00 96.31 94 ILE A CA 1
ATOM 736 C C . ILE A 1 94 ? 8.564 6.385 -18.663 1.00 96.31 94 ILE A C 1
ATOM 738 O O . ILE A 1 94 ? 9.033 7.304 -19.335 1.00 96.31 94 ILE A O 1
ATOM 742 N N . ILE A 1 95 ? 7.439 5.748 -19.007 1.00 96.75 95 ILE A N 1
ATOM 743 C CA . ILE A 1 95 ? 6.660 6.059 -20.216 1.00 96.75 95 ILE A CA 1
ATOM 744 C C . ILE A 1 95 ? 6.267 7.540 -20.234 1.00 96.75 95 ILE A C 1
ATOM 746 O O . ILE A 1 95 ? 6.411 8.198 -21.265 1.00 96.75 95 ILE A O 1
ATOM 750 N N . ASN A 1 96 ? 5.876 8.093 -19.089 1.00 96.94 96 ASN A N 1
ATOM 751 C CA . ASN A 1 96 ? 5.468 9.488 -18.941 1.00 96.94 96 ASN A CA 1
ATOM 752 C C . ASN A 1 96 ? 6.638 10.474 -18.761 1.00 96.94 96 ASN A C 1
ATOM 754 O O . ASN A 1 96 ? 6.406 11.648 -18.477 1.00 96.94 96 ASN A O 1
ATOM 758 N N . LYS A 1 97 ? 7.895 10.036 -18.938 1.00 95.75 97 LYS A N 1
ATOM 759 C CA . LYS A 1 97 ? 9.115 10.858 -18.775 1.00 95.75 97 LYS A CA 1
ATOM 760 C C . LYS A 1 97 ? 9.249 11.492 -17.382 1.00 95.75 97 LYS A C 1
ATOM 762 O O . LYS A 1 97 ? 9.916 12.510 -17.205 1.00 95.75 97 LYS A O 1
ATOM 767 N N . SER A 1 98 ? 8.627 10.876 -16.384 1.00 95.81 98 SER A N 1
ATOM 768 C CA . SER A 1 98 ? 8.731 11.249 -14.981 1.00 95.81 98 SER A CA 1
ATOM 769 C C . SER A 1 98 ? 9.991 10.635 -14.375 1.00 95.81 98 SER A C 1
ATOM 771 O O . SER A 1 98 ? 10.289 9.453 -14.568 1.00 95.81 98 SER A O 1
ATOM 773 N N . SER A 1 99 ? 10.734 11.426 -13.598 1.00 94.38 99 SER A N 1
ATOM 774 C CA . SER A 1 99 ? 11.877 10.929 -12.821 1.00 94.38 99 SER A CA 1
ATOM 775 C C . SER A 1 99 ? 11.484 10.350 -11.459 1.00 94.38 99 SER A C 1
ATOM 777 O O . SER A 1 99 ? 12.362 9.962 -10.688 1.00 94.38 99 SER A O 1
ATOM 779 N N . LYS A 1 100 ? 10.181 10.294 -11.152 1.00 96.69 100 LYS A N 1
ATOM 780 C CA . LYS A 1 100 ? 9.673 9.664 -9.934 1.00 96.69 100 LYS A CA 1
ATOM 781 C C . LYS A 1 100 ? 9.741 8.145 -10.019 1.00 96.69 100 LYS A C 1
ATOM 783 O O . LYS A 1 100 ? 9.441 7.581 -11.073 1.00 96.69 100 LYS A O 1
ATOM 788 N N . ARG A 1 101 ? 10.076 7.486 -8.917 1.00 95.81 101 ARG A N 1
ATOM 789 C CA . ARG A 1 101 ? 10.005 6.033 -8.775 1.00 95.81 101 ARG A CA 1
ATOM 790 C C . ARG A 1 101 ? 9.304 5.668 -7.478 1.00 95.81 101 ARG A C 1
ATOM 792 O O . ARG A 1 101 ? 9.582 6.266 -6.450 1.00 95.81 101 ARG A O 1
ATOM 799 N N . THR A 1 102 ? 8.412 4.693 -7.530 1.00 96.50 102 THR A N 1
ATOM 800 C CA . THR A 1 102 ? 7.968 3.960 -6.349 1.00 96.50 102 THR A CA 1
ATOM 801 C C . THR A 1 102 ? 9.076 2.979 -5.977 1.00 96.50 102 THR A C 1
ATOM 803 O O . THR A 1 102 ? 9.623 2.295 -6.846 1.00 96.50 102 THR A O 1
ATOM 806 N N . GLU A 1 103 ? 9.422 2.913 -4.698 1.00 94.44 103 GLU A N 1
ATOM 807 C CA . GLU A 1 103 ? 10.411 1.984 -4.155 1.00 94.44 103 GLU A CA 1
ATOM 808 C C . GLU A 1 103 ? 9.884 1.367 -2.858 1.00 94.44 103 GLU A C 1
ATOM 810 O O . GLU A 1 103 ? 9.225 2.036 -2.056 1.00 94.44 103 GLU A O 1
ATOM 815 N N . ARG A 1 104 ? 10.171 0.080 -2.643 1.00 94.31 104 ARG A N 1
ATOM 816 C CA . ARG A 1 104 ? 9.901 -0.577 -1.361 1.00 94.31 104 ARG A CA 1
ATOM 817 C C . ARG A 1 104 ? 10.947 -0.146 -0.353 1.00 94.31 104 ARG A C 1
ATOM 819 O O . ARG A 1 104 ? 12.131 -0.128 -0.678 1.00 94.31 104 ARG A O 1
ATOM 826 N N . THR A 1 105 ? 10.536 0.148 0.872 1.00 91.94 105 THR A N 1
ATOM 827 C CA . THR A 1 105 ? 11.456 0.610 1.923 1.00 91.94 105 THR A CA 1
ATOM 828 C C . THR A 1 105 ? 12.581 -0.390 2.190 1.00 91.94 105 THR A C 1
ATOM 830 O O . THR A 1 105 ? 13.714 0.024 2.397 1.00 91.94 105 THR A O 1
ATOM 833 N N . GLU A 1 106 ? 12.318 -1.697 2.087 1.00 88.75 106 GLU A N 1
ATOM 834 C CA . GLU A 1 106 ? 13.340 -2.748 2.231 1.00 88.75 106 GLU A CA 1
ATOM 835 C C . GLU A 1 106 ? 14.440 -2.724 1.147 1.00 88.75 106 GLU A C 1
ATOM 837 O O . GLU A 1 106 ? 15.515 -3.282 1.371 1.00 88.75 106 GLU A O 1
ATOM 842 N N . ASP A 1 107 ? 14.200 -2.069 0.004 1.00 87.50 107 ASP A N 1
ATOM 843 C CA . ASP A 1 107 ? 15.142 -1.960 -1.118 1.00 87.50 107 ASP A CA 1
ATOM 844 C C . ASP A 1 107 ? 15.908 -0.613 -1.143 1.00 87.50 107 ASP A C 1
ATOM 846 O O . ASP A 1 107 ? 16.808 -0.435 -1.971 1.00 87.50 107 ASP A O 1
ATOM 850 N N . VAL A 1 108 ? 15.579 0.330 -0.246 1.00 84.50 108 VAL A N 1
ATOM 851 C CA . VAL A 1 108 ? 16.163 1.683 -0.175 1.00 84.50 108 VAL A CA 1
ATOM 852 C C . VAL A 1 108 ? 17.167 1.776 0.977 1.00 84.50 108 VAL A C 1
ATOM 854 O O . VAL A 1 108 ? 16.805 1.590 2.132 1.00 84.50 108 VAL A O 1
ATOM 857 N N . GLU A 1 109 ? 18.413 2.170 0.696 1.00 78.62 109 GLU A N 1
ATOM 858 C CA . GLU A 1 109 ? 19.520 2.169 1.677 1.00 78.62 109 GLU A CA 1
ATOM 859 C C . GLU A 1 109 ? 19.273 3.030 2.934 1.00 78.62 109 GLU A C 1
ATOM 861 O O . GLU A 1 109 ? 19.736 2.695 4.022 1.00 78.62 109 GLU A O 1
ATOM 866 N N . VAL A 1 110 ? 18.527 4.134 2.807 1.00 76.38 110 VAL A N 1
ATOM 867 C CA . VAL A 1 110 ? 18.204 5.032 3.936 1.00 76.38 110 VAL A CA 1
ATOM 868 C C . VAL A 1 110 ? 17.250 4.376 4.944 1.00 76.38 110 VAL A C 1
ATOM 870 O O . VAL A 1 110 ? 17.200 4.786 6.105 1.00 76.38 110 VAL A O 1
ATOM 873 N N . TYR A 1 111 ? 16.496 3.362 4.522 1.00 76.50 111 TYR A N 1
ATOM 874 C CA . TYR A 1 111 ? 15.577 2.627 5.378 1.00 76.50 111 TYR A CA 1
ATOM 875 C C . TYR A 1 111 ? 16.229 1.342 5.892 1.00 76.50 111 TYR A C 1
ATOM 877 O O . TYR A 1 111 ? 17.068 0.717 5.248 1.00 76.50 111 TYR A O 1
ATOM 885 N N . SER A 1 112 ? 15.835 0.921 7.096 1.00 66.00 112 SER A N 1
ATOM 886 C CA . SER A 1 112 ? 16.222 -0.400 7.592 1.00 66.00 112 SER A CA 1
ATOM 887 C C . SER A 1 112 ? 15.613 -1.490 6.708 1.00 66.00 112 SER A C 1
ATOM 889 O O . SER A 1 112 ? 14.487 -1.326 6.248 1.00 66.00 112 SER A O 1
ATOM 891 N N . GLN A 1 113 ? 16.280 -2.643 6.591 1.00 63.03 113 GLN A N 1
ATOM 892 C CA . GLN A 1 113 ? 15.841 -3.799 5.786 1.00 63.03 113 GLN A CA 1
ATOM 893 C C . GLN A 1 113 ? 14.476 -4.418 6.185 1.00 63.03 113 GLN A C 1
ATOM 895 O O . GLN A 1 113 ? 14.132 -5.491 5.698 1.00 63.03 113 GLN A O 1
ATOM 900 N N . ASN A 1 114 ? 13.711 -3.804 7.097 1.00 62.28 114 ASN A N 1
ATOM 901 C CA . ASN A 1 114 ? 12.378 -4.244 7.507 1.00 62.28 114 ASN A CA 1
ATOM 902 C C . ASN A 1 114 ? 11.639 -3.143 8.304 1.00 62.28 114 ASN A C 1
ATOM 904 O O . ASN A 1 114 ? 11.502 -3.254 9.527 1.00 62.28 114 ASN A O 1
ATOM 908 N N . ASP A 1 115 ? 11.206 -2.061 7.647 1.00 77.94 115 ASP A N 1
ATOM 909 C CA . ASP A 1 115 ? 10.379 -1.035 8.300 1.00 77.94 115 ASP A CA 1
ATOM 910 C C . ASP A 1 115 ? 8.989 -1.625 8.644 1.00 77.94 115 ASP A C 1
ATOM 912 O O . ASP A 1 115 ? 8.268 -2.074 7.756 1.00 77.94 115 ASP A O 1
ATOM 916 N N . PRO A 1 116 ? 8.581 -1.676 9.929 1.00 79.81 116 PRO A N 1
ATOM 917 C CA . PRO A 1 116 ? 7.325 -2.312 10.331 1.00 79.81 116 PRO A CA 1
ATOM 918 C C . PRO A 1 116 ? 6.079 -1.429 10.125 1.00 79.81 116 PRO A C 1
ATOM 920 O O . PRO A 1 116 ? 4.980 -1.835 10.542 1.00 79.81 116 PRO A O 1
ATOM 923 N N . VAL A 1 117 ? 6.255 -0.216 9.591 1.00 87.44 117 VAL A N 1
ATOM 924 C CA . VAL A 1 117 ? 5.236 0.834 9.451 1.00 87.44 117 VAL A CA 1
ATOM 925 C C . VAL A 1 117 ? 5.071 1.300 8.008 1.00 87.44 117 VAL A C 1
ATOM 927 O O . VAL A 1 117 ? 3.947 1.620 7.642 1.00 87.44 117 VAL A O 1
ATOM 930 N N . THR A 1 118 ? 6.142 1.375 7.219 1.00 92.50 118 THR A N 1
ATOM 931 C CA . THR A 1 118 ? 6.117 1.914 5.850 1.00 92.50 118 THR A CA 1
ATOM 932 C C . THR A 1 118 ? 6.586 0.849 4.865 1.00 92.50 118 THR A C 1
ATOM 934 O O . THR A 1 118 ? 7.740 0.433 4.937 1.00 92.50 118 THR A O 1
ATOM 937 N N . ASP A 1 119 ? 5.740 0.452 3.913 1.00 94.06 119 ASP A N 1
ATOM 938 C CA . ASP A 1 119 ? 6.115 -0.535 2.888 1.00 94.06 119 ASP A CA 1
ATOM 939 C C . ASP A 1 119 ? 6.706 0.149 1.643 1.00 94.06 119 ASP A C 1
ATOM 941 O O . ASP A 1 119 ? 7.667 -0.343 1.055 1.00 94.06 119 ASP A O 1
ATOM 945 N N . LEU A 1 120 ? 6.146 1.297 1.240 1.00 95.50 120 LEU A N 1
ATOM 946 C CA . LEU A 1 120 ? 6.471 1.989 -0.012 1.00 95.50 120 LEU A CA 1
ATOM 947 C C . LEU A 1 120 ? 6.763 3.474 0.214 1.00 95.50 120 LEU A C 1
ATOM 949 O O . LEU A 1 120 ? 6.154 4.125 1.067 1.00 95.50 120 LEU A O 1
ATOM 953 N N . VAL A 1 121 ? 7.651 4.017 -0.615 1.00 95.88 121 VAL A N 1
ATOM 954 C CA . VAL A 1 121 ? 7.940 5.451 -0.735 1.00 95.88 121 VAL A CA 1
ATOM 955 C C . VAL A 1 121 ? 8.081 5.845 -2.201 1.00 95.88 121 VAL A C 1
ATOM 957 O O . VAL A 1 121 ? 8.356 5.004 -3.055 1.00 95.88 121 VAL A O 1
ATOM 960 N N . GLU A 1 122 ? 7.930 7.134 -2.500 1.00 96.25 122 GLU A N 1
ATOM 961 C CA . GLU A 1 122 ? 8.364 7.689 -3.783 1.00 96.25 122 GLU A CA 1
ATOM 962 C C . GLU A 1 122 ? 9.769 8.278 -3.641 1.00 96.25 122 GLU A C 1
ATOM 964 O O . GLU A 1 122 ? 10.077 8.968 -2.666 1.00 96.25 122 GLU A O 1
ATOM 969 N N . THR A 1 123 ? 10.610 8.073 -4.645 1.00 94.44 123 THR A N 1
ATOM 970 C CA . THR A 1 123 ? 11.872 8.781 -4.825 1.00 94.44 123 THR A CA 1
ATOM 971 C C . THR A 1 123 ? 11.815 9.625 -6.090 1.00 94.44 123 THR A C 1
ATOM 973 O O . THR A 1 123 ? 11.096 9.331 -7.042 1.00 94.44 123 THR A O 1
ATOM 976 N N . GLN A 1 124 ? 12.569 10.715 -6.110 1.00 93.94 124 GLN A N 1
ATOM 977 C CA . GLN A 1 124 ? 12.785 11.524 -7.296 1.00 93.94 124 GLN A CA 1
ATOM 978 C C . GLN A 1 124 ? 14.259 11.903 -7.352 1.00 93.94 124 GLN A C 1
ATOM 980 O O . GLN A 1 124 ? 14.791 12.503 -6.417 1.00 93.94 124 GLN A O 1
ATOM 985 N N . ASN A 1 125 ? 14.932 11.536 -8.444 1.00 88.00 125 ASN A N 1
ATOM 986 C CA . ASN A 1 125 ? 16.376 11.743 -8.612 1.00 88.00 125 ASN A CA 1
ATOM 987 C C . ASN A 1 125 ? 17.198 11.171 -7.431 1.00 88.00 125 ASN A C 1
ATOM 989 O O . ASN A 1 125 ? 18.114 11.824 -6.928 1.00 88.00 125 ASN A O 1
ATOM 993 N N . GLY A 1 126 ? 16.823 9.980 -6.948 1.00 83.25 126 GLY A N 1
ATOM 994 C CA . GLY A 1 126 ? 17.505 9.284 -5.849 1.00 83.25 126 GLY A CA 1
ATOM 995 C C . GLY A 1 126 ? 17.241 9.849 -4.449 1.00 83.25 126 GLY A C 1
ATOM 996 O O . GLY A 1 126 ? 17.912 9.456 -3.499 1.00 83.25 126 GLY A O 1
ATOM 997 N N . LYS A 1 127 ? 16.290 10.779 -4.292 1.00 89.94 127 LYS A N 1
ATOM 998 C CA . LYS A 1 127 ? 15.889 11.329 -2.988 1.00 89.94 127 LYS A CA 1
ATOM 999 C C . LYS A 1 127 ? 14.446 10.975 -2.676 1.00 89.94 127 LYS A C 1
ATOM 1001 O O . LYS A 1 127 ? 13.585 11.141 -3.533 1.00 89.94 127 LYS A O 1
ATOM 1006 N N . VAL A 1 128 ? 14.180 10.556 -1.442 1.00 91.75 128 VAL A N 1
ATOM 1007 C CA . VAL A 1 128 ? 12.819 10.276 -0.966 1.00 91.75 128 VAL A CA 1
ATOM 1008 C C . VAL A 1 128 ? 11.979 11.552 -1.012 1.00 91.75 128 VAL A C 1
ATOM 1010 O O . VAL A 1 128 ? 12.387 12.603 -0.512 1.00 91.75 128 VAL A O 1
ATOM 1013 N N . VAL A 1 129 ? 10.797 11.453 -1.606 1.00 94.00 129 VAL A N 1
ATOM 1014 C CA . VAL A 1 129 ? 9.806 12.524 -1.670 1.00 94.00 129 VAL A CA 1
ATOM 1015 C C . VAL A 1 129 ? 9.080 12.587 -0.328 1.00 94.00 129 VAL A C 1
ATOM 1017 O O . VAL A 1 129 ? 8.509 11.597 0.130 1.00 94.00 129 VAL A O 1
ATOM 1020 N N . ALA A 1 130 ? 9.092 13.749 0.325 1.00 92.75 130 ALA A N 1
ATOM 1021 C CA . ALA A 1 130 ? 8.321 13.955 1.548 1.00 92.75 130 ALA A CA 1
ATOM 1022 C C . ALA A 1 130 ? 6.815 13.823 1.263 1.00 92.75 130 ALA A C 1
ATOM 1024 O O . ALA A 1 130 ? 6.339 14.308 0.238 1.00 92.75 130 ALA A O 1
ATOM 1025 N N . GLY A 1 131 ? 6.068 13.195 2.171 1.00 94.69 131 GLY A N 1
ATOM 1026 C CA . GLY A 1 131 ? 4.633 12.980 1.981 1.00 94.69 131 GLY A CA 1
ATOM 1027 C C . GLY A 1 131 ? 4.286 11.790 1.076 1.00 94.69 131 GLY A C 1
ATOM 1028 O O . GLY A 1 131 ? 3.190 11.757 0.525 1.00 94.69 131 GLY A O 1
ATOM 1029 N N . SER A 1 132 ? 5.218 10.853 0.859 1.00 95.50 132 SER A N 1
ATOM 1030 C CA . SER A 1 132 ? 5.023 9.685 -0.016 1.00 95.50 132 SER A CA 1
ATOM 1031 C C . SER A 1 132 ? 4.950 8.342 0.713 1.00 95.50 132 SER A C 1
ATOM 1033 O O . SER A 1 132 ? 4.829 7.305 0.060 1.00 95.50 132 SER A O 1
ATOM 1035 N N . LYS A 1 133 ? 5.033 8.334 2.049 1.00 95.94 133 LYS A N 1
ATOM 1036 C CA . LYS A 1 133 ? 5.076 7.089 2.820 1.00 95.94 133 LYS A CA 1
ATOM 1037 C C . LYS A 1 133 ? 3.736 6.379 2.737 1.00 95.94 133 LYS A C 1
ATOM 1039 O O . LYS A 1 133 ? 2.697 6.972 3.033 1.00 95.94 133 LYS A O 1
ATOM 1044 N N . SER A 1 134 ? 3.762 5.103 2.385 1.00 96.75 134 SER A N 1
ATOM 1045 C CA . SER A 1 134 ? 2.563 4.282 2.312 1.00 96.75 134 SER A CA 1
ATOM 1046 C C . SER A 1 134 ? 2.760 2.942 3.003 1.00 96.75 134 SER A C 1
ATOM 1048 O O . SER A 1 134 ? 3.770 2.264 2.812 1.00 96.75 134 SER A O 1
ATOM 1050 N N . GLN A 1 135 ? 1.752 2.542 3.774 1.00 96.06 135 GLN A N 1
ATOM 1051 C CA . GLN A 1 135 ? 1.557 1.150 4.162 1.00 96.06 135 GLN A CA 1
ATOM 1052 C C . GLN A 1 135 ? 0.552 0.531 3.197 1.00 96.06 135 GLN A C 1
ATOM 1054 O O . GLN A 1 135 ? -0.539 1.066 3.013 1.00 96.06 135 GLN A O 1
ATOM 1059 N N . MET A 1 136 ? 0.855 -0.644 2.666 1.00 95.88 136 MET A N 1
ATOM 1060 C CA . MET A 1 136 ? -0.073 -1.427 1.872 1.00 95.88 136 MET A CA 1
ATOM 1061 C C . MET A 1 136 ? -0.687 -2.567 2.695 1.00 95.88 136 MET A C 1
ATOM 1063 O O . MET A 1 136 ? -0.040 -3.183 3.550 1.00 95.88 136 MET A O 1
ATOM 1067 N N . LYS A 1 137 ? -1.982 -2.856 2.490 1.00 94.62 137 LYS A N 1
ATOM 1068 C CA . LYS A 1 137 ? -2.677 -3.894 3.270 1.00 94.62 137 LYS A CA 1
ATOM 1069 C C . LYS A 1 137 ? -3.638 -4.762 2.467 1.00 94.62 137 LYS A C 1
ATOM 1071 O O . LYS A 1 137 ? -4.808 -4.443 2.292 1.00 94.62 137 LYS A O 1
ATOM 1076 N N . PHE A 1 138 ? -3.172 -5.959 2.117 1.00 93.81 138 PHE A N 1
ATOM 1077 C CA . PHE A 1 138 ? -3.990 -7.011 1.511 1.00 93.81 138 PHE A CA 1
ATOM 1078 C C . PHE A 1 138 ? -4.604 -7.904 2.598 1.00 93.81 138 PHE A C 1
ATOM 1080 O O . PHE A 1 138 ? -3.972 -8.821 3.125 1.00 93.81 138 PHE A O 1
ATOM 1087 N N . SER A 1 139 ? -5.858 -7.623 2.961 1.00 90.50 139 SER A N 1
ATOM 1088 C CA . SER A 1 139 ? -6.620 -8.353 3.986 1.00 90.50 139 SER A CA 1
ATOM 1089 C C . SER A 1 139 ? -7.832 -9.069 3.384 1.00 90.50 139 SER A C 1
ATOM 1091 O O . SER A 1 139 ? -8.206 -8.845 2.239 1.00 90.50 139 SER A O 1
ATOM 1093 N N . LYS A 1 140 ? -8.442 -9.982 4.149 1.00 91.62 140 LYS A N 1
ATOM 1094 C CA . LYS A 1 140 ? -9.753 -10.578 3.820 1.00 91.62 140 LYS A CA 1
ATOM 1095 C C . LYS A 1 140 ? -10.912 -9.649 4.144 1.00 91.62 140 LYS A C 1
ATOM 1097 O O . LYS A 1 140 ? -11.982 -9.774 3.567 1.00 91.62 140 LYS A O 1
ATOM 1102 N N . ASP A 1 141 ? -10.696 -8.764 5.103 1.00 94.62 141 ASP A N 1
ATOM 1103 C CA . ASP A 1 141 ? -11.730 -7.908 5.650 1.00 94.62 141 ASP A CA 1
ATOM 1104 C C . ASP A 1 141 ? -11.181 -6.478 5.732 1.00 94.62 141 ASP A C 1
ATOM 1106 O O . ASP A 1 141 ? -10.469 -6.157 6.694 1.00 94.62 141 ASP A O 1
ATOM 1110 N N . PRO A 1 142 ? -11.454 -5.630 4.723 1.00 95.31 142 PRO A N 1
ATOM 1111 C CA . PRO A 1 142 ? -10.995 -4.244 4.730 1.00 95.31 142 PRO A CA 1
ATOM 1112 C C . PRO A 1 142 ? -11.605 -3.436 5.879 1.00 95.31 142 PRO A C 1
ATOM 1114 O O . PRO A 1 142 ? -10.953 -2.540 6.409 1.00 95.31 142 PRO A O 1
ATOM 1117 N N . LYS A 1 143 ? -12.805 -3.793 6.358 1.00 97.44 143 LYS A N 1
ATOM 1118 C CA . LYS A 1 143 ? -13.443 -3.109 7.493 1.00 97.44 143 LYS A CA 1
ATOM 1119 C C . LYS A 1 143 ? -12.649 -3.327 8.777 1.00 97.44 143 LYS A C 1
ATOM 1121 O O . LYS A 1 143 ? -12.412 -2.381 9.524 1.00 97.44 143 LYS A O 1
ATOM 1126 N N . LYS A 1 144 ? -12.163 -4.554 9.004 1.00 94.56 144 LYS A N 1
ATOM 1127 C CA . LYS A 1 144 ? -11.259 -4.855 10.130 1.00 94.56 144 LYS A CA 1
ATOM 1128 C C . LYS A 1 144 ? -9.923 -4.130 10.028 1.00 94.56 144 LYS A C 1
ATOM 1130 O O . LYS A 1 144 ? -9.387 -3.751 11.064 1.00 94.56 144 LYS A O 1
ATOM 1135 N N . VAL A 1 145 ? -9.382 -3.941 8.820 1.00 94.25 145 VAL A N 1
ATOM 1136 C CA . VAL A 1 145 ? -8.149 -3.156 8.631 1.00 94.25 145 VAL A CA 1
ATOM 1137 C C . VAL A 1 145 ? -8.360 -1.742 9.152 1.00 94.25 145 VAL A C 1
ATOM 1139 O O . VAL A 1 145 ? -7.620 -1.301 10.029 1.00 94.25 145 VAL A O 1
ATOM 1142 N N . VAL A 1 146 ? -9.409 -1.075 8.670 1.00 96.19 146 VAL A N 1
ATOM 1143 C CA . VAL A 1 146 ? -9.747 0.292 9.074 1.00 96.19 146 VAL A CA 1
ATOM 1144 C C . VAL A 1 146 ? -10.005 0.370 10.581 1.00 96.19 146 VAL A C 1
ATOM 1146 O O . VAL A 1 146 ? -9.437 1.222 11.260 1.00 96.19 146 VAL A O 1
ATOM 1149 N N . ASP A 1 147 ? -10.799 -0.548 11.133 1.00 95.75 147 ASP A N 1
ATOM 1150 C CA . ASP A 1 147 ? -11.122 -0.575 12.562 1.00 95.75 147 ASP A CA 1
ATOM 1151 C C . ASP A 1 147 ? -9.890 -0.748 13.455 1.00 95.75 147 ASP A C 1
ATOM 1153 O O . ASP A 1 147 ? -9.761 -0.055 14.466 1.00 95.75 147 ASP A O 1
ATOM 1157 N N . ASN A 1 148 ? -8.979 -1.654 13.089 1.00 93.38 148 ASN A N 1
ATOM 1158 C CA . ASN A 1 148 ? -7.755 -1.894 13.852 1.00 93.38 148 ASN A CA 1
ATOM 1159 C C . ASN A 1 148 ? -6.837 -0.666 13.858 1.00 93.38 148 ASN A C 1
ATOM 1161 O O . ASN A 1 148 ? -6.149 -0.430 14.849 1.00 93.38 148 ASN A O 1
ATOM 1165 N N . ILE A 1 149 ? -6.836 0.111 12.772 1.00 94.69 149 ILE A N 1
ATOM 1166 C CA . ILE A 1 149 ? -6.053 1.343 12.665 1.00 94.69 149 ILE A CA 1
ATOM 1167 C C . ILE A 1 149 ? -6.736 2.482 13.430 1.00 94.69 149 ILE A C 1
ATOM 1169 O O . ILE A 1 149 ? -6.060 3.235 14.123 1.00 94.69 149 ILE A O 1
ATOM 1173 N N . ALA A 1 150 ? -8.060 2.628 13.348 1.00 94.88 150 ALA A N 1
ATOM 1174 C CA . ALA A 1 150 ? -8.768 3.775 13.918 1.00 94.88 150 ALA A CA 1
ATOM 1175 C C . ALA A 1 150 ? -8.983 3.690 15.443 1.00 94.88 150 ALA A C 1
ATOM 1177 O O . ALA A 1 150 ? -8.863 4.706 16.130 1.00 94.88 150 ALA A O 1
ATOM 1178 N N . LYS A 1 151 ? -9.274 2.499 15.990 1.00 90.25 151 LYS A N 1
ATOM 1179 C CA . LYS A 1 151 ? -9.801 2.333 17.364 1.00 90.25 151 LYS A CA 1
ATOM 1180 C C . LYS A 1 151 ? -8.769 2.337 18.502 1.00 90.25 151 LYS A C 1
ATOM 1182 O O . LYS A 1 151 ? -9.179 2.231 19.649 1.00 90.25 151 LYS A O 1
ATOM 1187 N N . GLU A 1 152 ? -7.461 2.403 18.228 1.00 77.69 152 GLU A N 1
ATOM 1188 C CA . GLU A 1 152 ? -6.384 2.438 19.256 1.00 77.69 152 GLU A CA 1
ATOM 1189 C C . GLU A 1 152 ? -6.534 1.390 20.385 1.00 77.69 152 GLU A C 1
ATOM 1191 O O . GLU A 1 152 ? -6.178 1.620 21.537 1.00 77.69 152 GLU A O 1
ATOM 1196 N N . SER A 1 153 ? -7.112 0.226 20.079 1.00 70.62 153 SER A N 1
ATOM 1197 C CA . SER A 1 153 ? -7.577 -0.732 21.098 1.00 70.62 153 SER A CA 1
ATOM 1198 C C . SER A 1 153 ? -6.585 -1.859 21.396 1.00 70.62 153 SER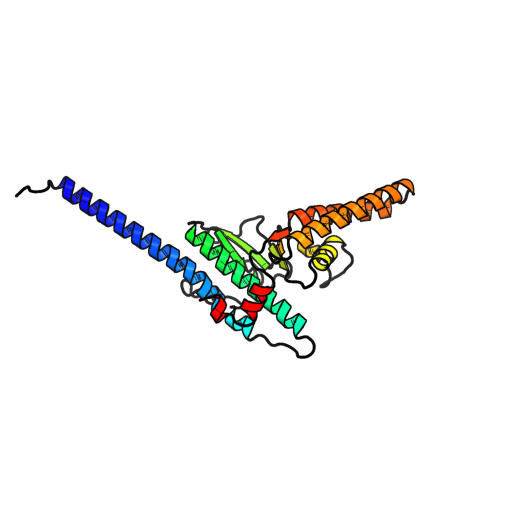 A C 1
ATOM 1200 O O . SER A 1 153 ? -6.906 -2.810 22.114 1.00 70.62 153 SER A O 1
ATOM 1202 N N . LYS A 1 154 ? -5.392 -1.804 20.800 1.00 79.88 154 LYS A N 1
ATOM 1203 C CA . LYS A 1 154 ? -4.376 -2.861 20.839 1.00 79.88 154 LYS A CA 1
ATOM 1204 C C . LYS A 1 154 ? -3.030 -2.282 21.263 1.00 79.88 154 LYS A C 1
ATOM 1206 O O . LYS A 1 154 ? -2.831 -1.077 21.230 1.00 79.88 154 LYS A O 1
ATOM 1211 N N . THR A 1 155 ? -2.110 -3.158 21.662 1.00 75.31 155 THR A N 1
ATOM 1212 C CA . THR A 1 155 ? -0.749 -2.790 22.072 1.00 75.31 155 THR A CA 1
ATOM 1213 C C . THR A 1 155 ? 0.297 -3.621 21.326 1.00 75.31 155 THR A C 1
ATOM 1215 O O . THR A 1 155 ? 0.026 -4.725 20.834 1.00 75.31 155 THR A O 1
ATOM 1218 N N . GLY A 1 156 ? 1.515 -3.083 21.229 1.00 76.62 156 GLY A N 1
ATOM 1219 C CA . GLY A 1 156 ? 2.659 -3.761 20.618 1.00 76.62 156 GLY A CA 1
ATOM 1220 C C . GLY A 1 156 ? 2.454 -4.074 19.132 1.00 76.62 156 GLY A C 1
ATOM 1221 O O . GLY A 1 156 ? 1.903 -3.278 18.378 1.00 76.62 156 GLY A O 1
ATOM 1222 N N . LYS A 1 157 ? 2.880 -5.263 18.686 1.00 73.25 157 LYS A N 1
ATOM 1223 C CA . LYS A 1 157 ? 2.832 -5.655 17.261 1.00 73.25 157 LYS A CA 1
ATOM 1224 C C . LYS A 1 157 ? 1.415 -5.689 16.678 1.00 73.25 157 LYS A C 1
ATOM 1226 O O . LYS A 1 157 ? 1.259 -5.457 15.479 1.00 73.25 157 LYS A O 1
ATOM 1231 N N . ASN A 1 158 ? 0.410 -5.915 17.522 1.00 79.75 158 ASN A N 1
ATOM 1232 C CA . ASN A 1 158 ? -1.003 -5.947 17.144 1.00 79.75 158 ASN A CA 1
ATOM 1233 C C . ASN A 1 158 ? -1.645 -4.558 17.100 1.00 79.75 158 ASN A C 1
ATOM 1235 O O . ASN A 1 158 ? -2.792 -4.448 16.673 1.00 79.75 158 ASN A O 1
ATOM 1239 N N . ASP A 1 159 ? -0.933 -3.518 17.538 1.00 85.38 159 ASP A N 1
ATOM 1240 C CA . ASP A 1 159 ? -1.398 -2.148 17.400 1.00 85.38 159 ASP A CA 1
ATOM 1241 C C . ASP A 1 159 ? -1.128 -1.618 15.996 1.00 85.38 159 ASP A C 1
ATOM 1243 O O . ASP A 1 159 ? 0.016 -1.396 15.595 1.00 85.38 159 ASP A O 1
ATOM 1247 N N . TRP A 1 160 ? -2.204 -1.462 15.233 1.00 90.44 160 TRP A N 1
ATOM 1248 C CA . TRP A 1 160 ? -2.161 -0.972 13.860 1.00 90.44 160 TRP A CA 1
ATOM 1249 C C . TRP A 1 160 ? -2.324 0.551 13.804 1.00 90.44 160 TRP A C 1
ATOM 1251 O O . TRP A 1 160 ? -2.240 1.131 12.726 1.00 90.44 160 TRP A O 1
ATOM 1261 N N . SER A 1 161 ? -2.498 1.212 14.954 1.00 91.31 161 SER A N 1
ATOM 1262 C CA . SER A 1 161 ? -2.583 2.668 15.065 1.00 91.31 161 SER A CA 1
ATOM 1263 C C . SER A 1 161 ? -1.341 3.380 14.504 1.00 91.31 161 SER A C 1
ATOM 1265 O O . SER A 1 161 ? -1.464 4.454 13.912 1.00 91.31 161 SER A O 1
ATOM 1267 N N . ARG A 1 162 ? -0.170 2.728 14.592 1.00 90.38 162 ARG A N 1
ATOM 1268 C CA . ARG A 1 162 ? 1.111 3.185 14.024 1.00 90.38 162 ARG A CA 1
ATOM 1269 C C . ARG A 1 162 ? 1.053 3.463 12.524 1.00 90.38 162 ARG A C 1
ATOM 1271 O O . ARG A 1 162 ? 1.739 4.347 12.036 1.00 90.38 162 ARG A O 1
ATOM 1278 N N . TYR A 1 163 ? 0.185 2.772 11.783 1.00 92.88 163 TYR A N 1
ATOM 1279 C CA . TYR A 1 163 ? 0.073 2.976 10.337 1.00 92.88 163 TYR A CA 1
ATOM 1280 C C . TYR A 1 163 ? -0.486 4.351 9.962 1.00 92.88 163 TYR A C 1
ATOM 1282 O O . TYR A 1 163 ? -0.337 4.762 8.816 1.00 92.88 163 TYR A O 1
ATOM 1290 N N . ARG A 1 164 ? -1.072 5.095 10.909 1.00 92.00 164 ARG A N 1
ATOM 1291 C CA . ARG A 1 164 ? -1.521 6.478 10.683 1.00 92.00 164 ARG A CA 1
ATOM 1292 C C . ARG A 1 164 ? -0.375 7.473 10.532 1.00 92.00 164 ARG A C 1
ATOM 1294 O O . ARG A 1 164 ? -0.640 8.593 10.099 1.00 92.00 164 ARG A O 1
ATOM 1301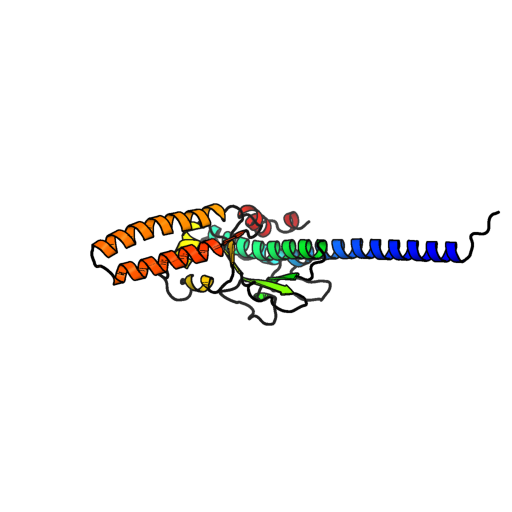 N N . GLU A 1 165 ? 0.849 7.087 10.890 1.00 91.81 165 GLU A N 1
ATOM 1302 C CA . GLU A 1 165 ? 2.058 7.879 10.639 1.00 91.81 165 GLU A CA 1
ATOM 1303 C C . GLU A 1 165 ? 2.399 7.956 9.144 1.00 91.81 165 GLU A C 1
ATOM 1305 O O . GLU A 1 165 ? 3.084 8.887 8.732 1.00 91.81 165 GLU A O 1
ATOM 1310 N N . ASN A 1 166 ? 1.890 7.023 8.329 1.00 95.50 166 ASN A N 1
ATOM 1311 C CA . ASN A 1 166 ? 2.016 7.090 6.876 1.00 95.50 166 ASN A CA 1
ATOM 1312 C C . ASN A 1 166 ? 1.119 8.166 6.278 1.00 95.50 166 ASN A C 1
ATOM 1314 O O . ASN A 1 166 ? 0.062 8.508 6.821 1.00 95.50 166 ASN A O 1
ATOM 1318 N N . ASP A 1 167 ? 1.517 8.637 5.106 1.00 97.69 167 ASP A N 1
ATOM 1319 C CA . ASP A 1 167 ? 0.731 9.555 4.294 1.00 97.69 167 ASP A CA 1
ATOM 1320 C C . ASP A 1 167 ? -0.445 8.820 3.641 1.00 97.69 167 ASP A C 1
ATOM 1322 O O . ASP A 1 167 ? -1.546 9.365 3.572 1.00 97.69 167 ASP A O 1
ATOM 1326 N N . PHE A 1 168 ? -0.244 7.551 3.266 1.00 98.12 168 PHE A N 1
ATOM 1327 C CA . PHE A 1 168 ? -1.247 6.729 2.593 1.00 98.12 168 PHE A CA 1
ATOM 1328 C C . PHE A 1 168 ? -1.424 5.339 3.221 1.00 98.12 168 PHE A C 1
ATOM 1330 O O . PHE A 1 168 ? -0.511 4.765 3.821 1.00 98.12 168 PHE A O 1
ATOM 1337 N N . LEU A 1 169 ? -2.633 4.798 3.052 1.00 97.81 169 LEU A N 1
ATOM 1338 C CA . LEU A 1 169 ? -2.950 3.384 3.234 1.00 97.81 169 LEU A CA 1
ATOM 1339 C C . LEU A 1 169 ? -3.383 2.821 1.877 1.00 97.81 169 LEU A C 1
ATOM 1341 O O . LEU A 1 169 ? -4.519 3.041 1.451 1.00 97.81 169 LEU A O 1
ATOM 1345 N N . ASP A 1 170 ? -2.489 2.093 1.217 1.00 97.94 170 ASP A N 1
ATOM 1346 C CA . ASP A 1 170 ? -2.777 1.439 -0.055 1.00 97.94 170 ASP A CA 1
ATOM 1347 C C . ASP A 1 170 ? -3.588 0.159 0.181 1.00 97.94 170 ASP A C 1
ATOM 1349 O O . ASP A 1 170 ? -3.159 -0.768 0.879 1.00 97.94 170 ASP A O 1
ATOM 1353 N N . LEU A 1 171 ? -4.780 0.098 -0.409 1.00 98.19 171 LEU A N 1
ATOM 1354 C CA . LEU A 1 171 ? -5.660 -1.067 -0.346 1.00 98.19 171 LEU A CA 1
ATOM 1355 C C . LEU A 1 171 ? -5.839 -1.700 -1.731 1.00 98.19 171 LEU A C 1
ATOM 1357 O O . LEU A 1 171 ? -5.644 -1.023 -2.746 1.00 98.19 171 LEU A O 1
ATOM 1361 N N . PRO A 1 172 ? -6.223 -2.988 -1.797 1.00 98.38 172 PRO A N 1
ATOM 1362 C CA . PRO A 1 172 ? -6.586 -3.612 -3.061 1.00 98.38 172 PRO A CA 1
ATOM 1363 C C . PRO A 1 172 ? -7.693 -2.818 -3.757 1.00 98.38 172 PRO A C 1
ATOM 1365 O O . PRO A 1 172 ? -8.605 -2.338 -3.076 1.00 98.38 172 PRO A O 1
ATOM 1368 N N . SER A 1 173 ? -7.644 -2.700 -5.083 1.00 98.44 173 SER A N 1
ATOM 1369 C CA . SER A 1 173 ? -8.606 -1.885 -5.846 1.00 98.44 173 SER A CA 1
ATOM 1370 C C . SER A 1 173 ? -10.060 -2.287 -5.572 1.00 98.44 173 SER A C 1
ATOM 1372 O O . SER A 1 173 ? -10.935 -1.444 -5.400 1.00 98.44 173 SER A O 1
ATOM 1374 N N . ASP A 1 174 ? -10.306 -3.586 -5.398 1.00 98.25 174 ASP A N 1
ATOM 1375 C CA . ASP A 1 174 ? -11.601 -4.185 -5.057 1.00 98.25 174 ASP A CA 1
ATOM 1376 C C . ASP A 1 174 ? -12.065 -3.933 -3.605 1.00 98.25 174 ASP A C 1
ATOM 1378 O O . ASP A 1 174 ? -13.170 -4.324 -3.224 1.00 98.25 174 ASP A O 1
ATOM 1382 N N . GLN A 1 175 ? -11.247 -3.285 -2.771 1.00 98.19 175 GLN A N 1
ATOM 1383 C CA . GLN A 1 175 ? -11.515 -3.063 -1.346 1.00 98.19 175 GLN A CA 1
ATOM 1384 C C . GLN A 1 175 ? -11.594 -1.584 -0.937 1.00 98.19 175 GLN A C 1
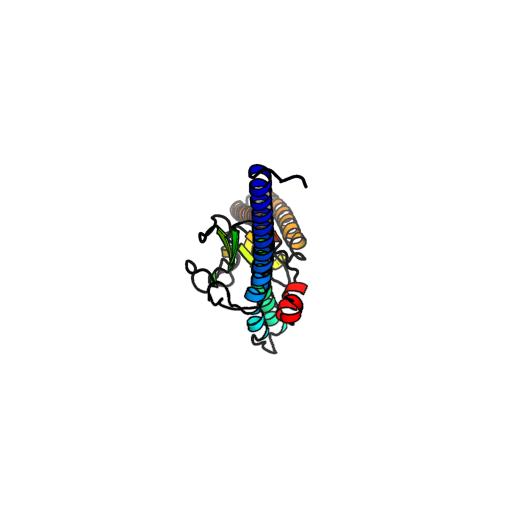ATOM 1386 O O . GLN A 1 175 ? -12.088 -1.295 0.159 1.00 98.19 175 GLN A O 1
ATOM 1391 N N . VAL A 1 176 ? -11.151 -0.651 -1.788 1.00 98.38 176 VAL A N 1
ATOM 1392 C CA . VAL A 1 176 ? -11.079 0.792 -1.481 1.00 98.38 176 VAL A CA 1
ATOM 1393 C C . VAL A 1 176 ? -12.441 1.361 -1.089 1.00 98.38 176 VAL A C 1
ATOM 1395 O O . VAL A 1 176 ? -12.585 1.929 -0.003 1.00 98.38 176 VAL A O 1
ATOM 1398 N N . ASP A 1 177 ? -13.457 1.164 -1.928 1.00 98.38 177 ASP A N 1
ATOM 1399 C CA . ASP A 1 177 ? -14.791 1.729 -1.696 1.00 98.38 177 ASP A CA 1
ATOM 1400 C C . ASP A 1 177 ? -15.450 1.139 -0.448 1.00 98.38 177 ASP A C 1
ATOM 1402 O O . ASP A 1 177 ? -16.093 1.847 0.330 1.00 98.38 177 ASP A O 1
ATOM 1406 N N . ILE A 1 178 ? -15.233 -0.156 -0.204 1.00 98.44 178 ILE A N 1
ATOM 1407 C CA . ILE A 1 178 ? -15.736 -0.848 0.986 1.00 98.44 178 ILE A CA 1
ATOM 1408 C C . ILE A 1 178 ? -15.119 -0.238 2.249 1.00 98.44 178 ILE A C 1
ATOM 1410 O O . ILE A 1 178 ? -15.827 -0.013 3.234 1.00 98.44 178 ILE A O 1
ATOM 1414 N N . ALA A 1 179 ? -13.812 0.031 2.229 1.00 98.38 179 ALA A N 1
ATOM 1415 C CA . ALA A 1 179 ? -13.092 0.622 3.349 1.00 98.38 179 ALA A CA 1
ATOM 1416 C C . ALA A 1 179 ? -13.538 2.069 3.612 1.00 98.38 179 ALA A C 1
ATOM 1418 O O . ALA A 1 179 ? -13.873 2.402 4.750 1.00 98.38 179 ALA A O 1
ATOM 1419 N N . LYS A 1 180 ? -13.614 2.906 2.566 1.00 98.62 180 LYS A N 1
ATOM 1420 C CA . LYS A 1 180 ? -14.047 4.309 2.682 1.00 98.62 180 LYS A CA 1
ATOM 1421 C C . LYS A 1 180 ? -15.483 4.422 3.183 1.00 98.62 180 LYS A C 1
ATOM 1423 O O . LYS A 1 180 ? -15.733 5.170 4.127 1.00 98.62 180 LYS A O 1
ATOM 1428 N N . LYS A 1 181 ? -16.402 3.622 2.635 1.00 98.62 181 LYS A N 1
ATOM 1429 C CA . LYS A 1 181 ? -17.792 3.566 3.105 1.00 98.62 181 LYS A CA 1
ATOM 1430 C C . LYS A 1 181 ? -17.884 3.132 4.565 1.00 98.62 181 LYS A C 1
ATOM 1432 O O . LYS A 1 181 ? -18.641 3.703 5.342 1.00 98.62 181 LYS A O 1
ATOM 1437 N N . HIS A 1 182 ? -17.077 2.154 4.974 1.00 98.62 182 HIS A N 1
ATOM 1438 C CA . HIS A 1 182 ? -17.044 1.730 6.372 1.00 98.62 182 HIS A CA 1
ATOM 1439 C C . HIS A 1 182 ? -16.552 2.844 7.307 1.00 98.62 182 HIS A C 1
ATOM 1441 O O . HIS A 1 182 ? -17.119 2.997 8.387 1.00 98.62 182 HIS A O 1
ATOM 1447 N N . CYS A 1 183 ? -15.570 3.663 6.902 1.00 98.62 183 CYS A N 1
ATOM 1448 C CA . CYS A 1 183 ? -15.197 4.862 7.664 1.00 98.62 183 CYS A CA 1
ATOM 1449 C C . CYS A 1 183 ? -16.397 5.800 7.862 1.00 98.62 183 CYS A C 1
ATOM 1451 O O . CYS A 1 183 ? -16.655 6.221 8.987 1.00 98.62 183 CYS A O 1
ATOM 1453 N N . GLU A 1 184 ? -17.146 6.102 6.799 1.00 98.69 184 GLU A N 1
ATOM 1454 C CA . GLU A 1 184 ? -18.325 6.985 6.849 1.00 98.69 184 GLU A CA 1
ATOM 1455 C C . GLU A 1 184 ? -19.422 6.442 7.770 1.00 98.69 184 GLU A C 1
ATOM 1457 O O . GLU A 1 184 ? -19.988 7.180 8.584 1.00 98.69 184 GLU A O 1
ATOM 1462 N N . ASP A 1 185 ? -19.679 5.135 7.689 1.00 98.69 185 ASP A N 1
ATOM 1463 C CA . ASP A 1 185 ? -20.640 4.446 8.546 1.00 98.69 185 ASP A CA 1
ATOM 1464 C C . ASP A 1 185 ? -20.213 4.516 10.025 1.00 98.69 185 ASP A C 1
ATOM 1466 O O . ASP A 1 185 ? -21.045 4.762 10.907 1.00 98.69 185 ASP A O 1
ATOM 1470 N N . GLN A 1 186 ? -18.918 4.322 10.323 1.00 98.50 186 GLN A N 1
ATOM 1471 C CA . GLN A 1 186 ? -18.400 4.432 11.692 1.00 98.50 186 GLN A CA 1
ATOM 1472 C C . GLN A 1 186 ? -18.453 5.871 12.212 1.00 98.50 186 GLN A C 1
ATOM 1474 O O . GLN A 1 186 ? -18.881 6.064 13.350 1.00 98.50 186 GLN A O 1
ATOM 1479 N N . ILE A 1 187 ? -18.094 6.867 11.395 1.00 98.62 187 ILE A N 1
ATOM 1480 C CA . ILE A 1 187 ? -18.198 8.293 11.743 1.00 98.62 187 ILE A CA 1
ATOM 1481 C C . ILE A 1 187 ? -19.644 8.626 12.117 1.00 98.62 187 ILE A C 1
ATOM 1483 O O . ILE A 1 187 ? -19.908 9.029 13.249 1.00 98.62 187 ILE A O 1
ATOM 1487 N N . SER A 1 188 ? -20.595 8.321 11.230 1.00 98.56 188 SER A N 1
ATOM 1488 C CA . SER A 1 188 ? -22.027 8.575 11.442 1.00 98.56 188 SER A CA 1
ATOM 1489 C C . SER A 1 188 ? -22.560 7.906 12.715 1.00 98.56 188 SER A C 1
ATOM 1491 O O . SER A 1 188 ? -23.391 8.455 13.447 1.00 98.56 188 SER A O 1
ATOM 1493 N N . LYS A 1 189 ? -22.101 6.681 13.000 1.00 98.44 189 LYS A N 1
ATOM 1494 C CA . LYS A 1 189 ? -22.475 5.943 14.211 1.00 98.44 189 LYS A CA 1
ATOM 1495 C C . LYS A 1 189 ? -21.891 6.584 15.468 1.00 98.44 189 LYS A C 1
ATOM 1497 O O . LYS A 1 189 ? -22.599 6.689 16.471 1.00 98.44 189 LYS A O 1
ATOM 1502 N N . LEU A 1 190 ? -20.619 6.970 15.438 1.00 98.19 190 LEU A N 1
ATOM 1503 C CA . LEU A 1 190 ? -19.926 7.570 16.574 1.00 98.19 190 LEU A CA 1
ATOM 1504 C C . LEU A 1 190 ? -20.461 8.970 16.880 1.00 98.19 190 LEU A C 1
ATOM 1506 O O . LEU A 1 190 ? -20.644 9.281 18.052 1.00 98.19 190 LEU A O 1
ATOM 1510 N N . GLU A 1 191 ? -20.808 9.770 15.873 1.00 98.38 191 GLU A N 1
ATOM 1511 C CA . GLU A 1 191 ? -21.417 11.096 16.057 1.00 98.38 191 GLU A CA 1
ATOM 1512 C C . GLU A 1 191 ? -22.736 11.006 16.835 1.00 98.38 191 GLU A C 1
ATOM 1514 O O . GLU A 1 191 ? -22.929 11.707 17.830 1.00 98.38 191 GLU A O 1
ATOM 1519 N N . LYS A 1 192 ? -23.604 10.048 16.479 1.00 98.25 192 LYS A N 1
ATOM 1520 C CA . LYS A 1 192 ? -24.840 9.766 17.234 1.00 98.25 192 LYS A CA 1
ATOM 1521 C C . LYS A 1 192 ? -24.564 9.320 18.672 1.00 98.25 192 LYS A C 1
ATOM 1523 O O . LYS A 1 192 ? -25.371 9.584 19.561 1.00 98.25 192 LYS A O 1
ATOM 1528 N N . GLN A 1 193 ? -23.464 8.605 18.912 1.00 97.75 193 GLN A N 1
ATOM 1529 C CA . GLN A 1 193 ? -23.071 8.195 20.263 1.00 97.75 193 GLN A CA 1
ATOM 1530 C C . GLN A 1 193 ? -22.533 9.371 21.078 1.00 97.75 193 GLN A C 1
ATOM 1532 O O . GLN A 1 193 ? -22.858 9.468 22.256 1.00 97.75 193 GLN A O 1
ATOM 1537 N N . VAL A 1 194 ? -21.740 10.252 20.465 1.00 97.94 194 VAL A N 1
ATOM 1538 C CA . VAL A 1 194 ? -21.214 11.464 21.104 1.00 97.94 194 VAL A CA 1
ATOM 1539 C C . VAL A 1 194 ? -22.361 12.368 21.545 1.00 97.94 194 VAL A C 1
ATOM 1541 O O . VAL A 1 194 ? -22.400 12.710 22.719 1.00 97.94 194 VAL A O 1
ATOM 1544 N N . ALA A 1 195 ? -23.337 12.642 20.671 1.00 97.31 195 ALA A N 1
ATOM 1545 C CA . ALA A 1 195 ? -24.497 13.472 21.015 1.00 97.31 195 ALA A CA 1
ATOM 1546 C C . ALA A 1 195 ? -25.236 12.957 22.266 1.00 97.31 195 ALA A C 1
ATOM 1548 O O . ALA A 1 195 ? -25.474 13.706 23.208 1.00 97.31 195 ALA A O 1
ATOM 1549 N N . LYS A 1 196 ? -25.499 11.643 22.332 1.00 97.31 196 LYS A N 1
ATOM 1550 C CA . LYS A 1 196 ? -26.126 11.015 23.508 1.00 97.31 196 LYS A CA 1
ATOM 1551 C C . LYS A 1 196 ? -25.261 11.094 24.767 1.00 97.31 196 LYS A C 1
ATOM 1553 O O . LYS A 1 196 ? -25.786 11.253 25.861 1.00 97.31 196 LYS A O 1
ATOM 1558 N N . LEU A 1 197 ? -23.944 10.929 24.637 1.00 96.75 197 LEU A N 1
ATOM 1559 C CA . LEU A 1 197 ? -23.027 11.000 25.779 1.00 96.75 197 LEU A CA 1
ATOM 1560 C C . LEU A 1 197 ? -22.904 12.424 26.322 1.00 96.75 197 LEU A C 1
ATOM 1562 O O . LEU A 1 197 ? -22.765 12.585 27.533 1.00 96.75 197 LEU A O 1
ATOM 1566 N N . ASP A 1 198 ? -22.971 13.430 25.451 1.00 94.06 198 ASP A N 1
ATOM 1567 C CA . ASP A 1 198 ? -22.986 14.837 25.847 1.00 94.06 198 ASP A CA 1
ATOM 1568 C C . ASP A 1 198 ? -24.261 15.174 26.630 1.00 94.06 198 ASP A C 1
ATOM 1570 O O . ASP A 1 198 ? -24.170 15.752 27.711 1.00 94.06 198 ASP A O 1
ATOM 1574 N N . GLU A 1 199 ? -25.432 14.728 26.156 1.00 95.44 199 GLU A N 1
ATOM 1575 C CA . GLU A 1 199 ? -26.710 14.862 26.879 1.00 95.44 199 GLU A CA 1
ATOM 1576 C C . GLU A 1 199 ? -26.670 14.198 28.266 1.00 95.44 199 GLU A C 1
ATOM 1578 O O . GLU A 1 199 ? -27.265 14.689 29.222 1.00 95.44 199 GLU A O 1
ATOM 1583 N N . GLN A 1 200 ? -25.937 13.089 28.392 1.00 95.56 200 GLN A N 1
ATOM 1584 C CA . GLN A 1 200 ? -25.760 12.343 29.642 1.00 95.56 200 GLN A CA 1
ATOM 1585 C C . GLN A 1 200 ? -24.644 12.900 30.544 1.00 95.56 200 GLN A C 1
ATOM 1587 O O . GLN A 1 200 ? -24.374 12.328 31.600 1.00 95.56 200 GLN A O 1
ATOM 1592 N N . GLY A 1 201 ? -23.952 13.971 30.138 1.00 94.94 201 GLY A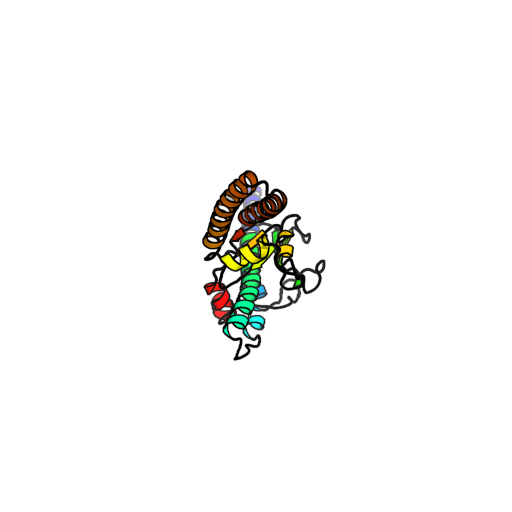 N 1
ATOM 1593 C CA . GLY A 1 201 ? -22.841 14.557 30.895 1.00 94.94 201 GLY A CA 1
ATOM 1594 C C . GLY A 1 201 ?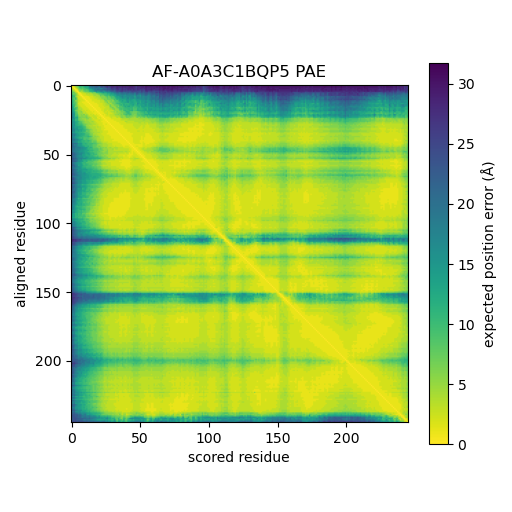 -21.573 13.691 30.946 1.00 94.94 201 GLY A C 1
ATOM 1595 O O . GLY A 1 201 ? -20.688 13.929 31.769 1.00 94.94 201 GLY A O 1
ATOM 1596 N N . ASN A 1 202 ? -21.437 12.686 30.074 1.00 95.69 202 ASN A N 1
ATOM 1597 C CA . ASN A 1 202 ? -20.306 11.757 30.069 1.00 95.69 202 ASN A CA 1
ATOM 1598 C C . ASN A 1 202 ? -19.147 12.253 29.185 1.00 95.69 202 ASN A C 1
ATOM 1600 O O . ASN A 1 202 ? -18.756 11.631 28.190 1.00 95.69 202 ASN A O 1
ATOM 1604 N N . ALA A 1 203 ? -18.579 13.397 29.573 1.00 93.31 203 ALA A N 1
ATOM 1605 C CA . ALA A 1 203 ? -17.599 14.137 28.776 1.00 93.31 203 ALA A CA 1
ATOM 1606 C C . ALA A 1 203 ? -16.334 13.328 28.431 1.00 93.31 203 ALA A C 1
ATOM 1608 O O . ALA A 1 203 ? -15.799 13.446 27.327 1.00 93.31 203 ALA A O 1
ATOM 1609 N N . LYS A 1 204 ? -15.861 12.467 29.346 1.00 95.00 204 LYS A N 1
ATOM 1610 C CA . LYS A 1 204 ? -14.642 11.667 29.136 1.00 95.00 204 LYS A CA 1
ATOM 1611 C C . LYS A 1 204 ? -14.816 10.649 28.006 1.00 95.00 204 LYS A C 1
ATOM 1613 O O . LYS A 1 204 ? -13.945 10.541 27.145 1.00 95.00 204 LYS A O 1
ATOM 1618 N N . ILE A 1 205 ? -15.935 9.922 27.989 1.00 94.75 205 ILE A N 1
ATOM 1619 C CA . ILE A 1 205 ? -16.210 8.930 26.940 1.00 94.75 205 ILE A CA 1
ATOM 1620 C C . ILE A 1 205 ? -16.544 9.634 25.619 1.00 94.75 205 ILE A C 1
ATOM 1622 O O . ILE A 1 205 ? -16.099 9.191 24.559 1.00 94.75 205 ILE A O 1
ATOM 1626 N N . ALA A 1 206 ? -17.259 10.763 25.666 1.00 95.94 206 ALA A N 1
ATOM 1627 C CA . ALA A 1 206 ? -17.521 11.574 24.479 1.00 95.94 206 ALA A CA 1
ATOM 1628 C C . ALA A 1 206 ? -16.213 12.041 23.810 1.00 95.94 206 ALA A C 1
ATOM 1630 O O . ALA A 1 206 ? -16.061 11.905 22.598 1.00 95.94 206 ALA A O 1
ATOM 1631 N N . ALA A 1 207 ? -15.229 12.510 24.587 1.00 95.94 207 ALA A N 1
ATOM 1632 C CA . ALA A 1 207 ? -13.920 12.914 24.068 1.00 95.94 207 ALA A CA 1
ATOM 1633 C C . ALA A 1 207 ? -13.156 11.761 23.389 1.00 95.94 207 ALA A C 1
ATOM 1635 O O . ALA A 1 207 ? -12.590 11.954 22.313 1.00 95.94 207 ALA A O 1
ATOM 1636 N N . GLN A 1 208 ? -13.186 10.552 23.963 1.00 94.31 208 GLN A N 1
ATOM 1637 C CA . GLN A 1 208 ? -12.575 9.367 23.342 1.00 94.31 208 GLN A CA 1
ATOM 1638 C C . GLN A 1 208 ? -13.213 9.0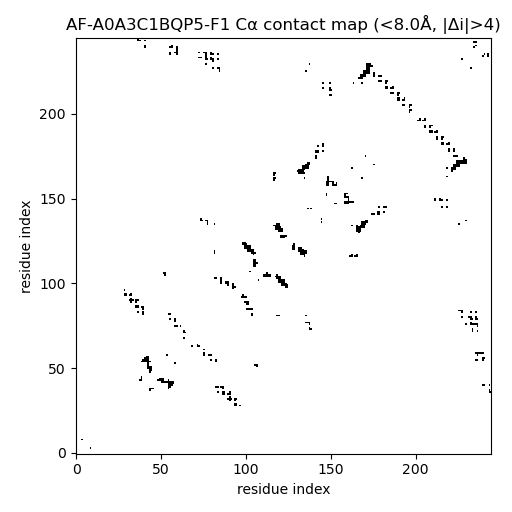49 21.984 1.00 94.31 208 GLN A C 1
ATOM 1640 O O . GLN A 1 208 ? -12.506 8.850 20.999 1.00 94.31 208 GLN A O 1
ATOM 1645 N N . LYS A 1 209 ? -14.547 9.087 21.898 1.00 96.12 209 LYS A N 1
ATOM 1646 C CA . LYS A 1 209 ? -15.261 8.846 20.636 1.00 96.12 209 LYS A CA 1
ATOM 1647 C C . LYS A 1 209 ? -15.023 9.932 19.595 1.00 96.12 209 LYS A C 1
ATOM 1649 O O . LYS A 1 209 ? -14.927 9.613 18.417 1.00 96.12 209 LYS A O 1
ATOM 1654 N N . ARG A 1 210 ? -14.880 11.195 20.007 1.00 97.38 210 ARG A N 1
ATOM 1655 C CA . ARG A 1 210 ? -14.464 12.276 19.099 1.00 97.38 210 ARG A CA 1
ATOM 1656 C C . ARG A 1 210 ? -13.079 12.011 18.513 1.00 97.38 210 ARG A C 1
ATOM 1658 O O . ARG A 1 210 ? -12.903 12.176 17.313 1.00 97.38 210 ARG A O 1
ATOM 1665 N N . LYS A 1 211 ? -12.128 11.519 19.314 1.00 95.75 211 LYS A N 1
ATOM 1666 C CA . LYS A 1 211 ? -10.815 11.096 18.802 1.00 95.75 211 LYS A CA 1
ATOM 1667 C C . LYS A 1 211 ? -10.943 9.957 17.783 1.00 95.75 211 LYS A C 1
ATOM 1669 O O . LYS A 1 211 ? -10.325 10.022 16.727 1.00 95.75 211 LYS A O 1
ATOM 1674 N N . GLU A 1 212 ? -11.772 8.949 18.061 1.00 96.12 212 GLU A N 1
ATOM 1675 C CA . GLU A 1 212 ? -12.049 7.875 17.094 1.00 96.12 212 GLU A CA 1
ATOM 1676 C C . GLU A 1 212 ? -12.649 8.419 15.784 1.00 96.12 212 GLU A C 1
ATOM 1678 O O . GLU A 1 212 ? -12.224 7.998 14.711 1.00 96.12 212 GLU A O 1
ATOM 1683 N N . ILE A 1 213 ? -13.583 9.377 15.849 1.00 98.00 213 ILE A N 1
ATOM 1684 C CA . ILE A 1 213 ? -14.154 10.040 14.662 1.00 98.00 213 ILE A CA 1
ATOM 1685 C C . ILE A 1 213 ? -13.052 10.691 13.821 1.00 98.00 213 ILE A C 1
ATOM 1687 O O . ILE A 1 213 ? -12.993 10.455 12.615 1.00 98.00 213 ILE A O 1
ATOM 1691 N N . GLU A 1 214 ? -12.160 11.465 14.442 1.00 98.00 214 GLU A N 1
ATOM 1692 C CA . GLU A 1 214 ? -11.054 12.113 13.728 1.00 98.00 214 GLU A CA 1
ATOM 1693 C C . GLU A 1 214 ? -10.079 11.091 13.126 1.00 98.00 214 GLU A C 1
ATOM 1695 O O . GLU A 1 214 ? -9.626 11.262 11.992 1.00 98.00 214 GLU A O 1
ATOM 1700 N N . ASN A 1 215 ? -9.837 9.971 13.815 1.00 97.25 215 ASN A N 1
ATOM 1701 C CA . ASN A 1 215 ? -9.046 8.870 13.268 1.00 97.25 215 ASN A CA 1
ATOM 1702 C C . ASN A 1 215 ? -9.695 8.275 12.004 1.00 97.25 215 ASN A C 1
ATOM 1704 O O . ASN A 1 215 ? -8.997 8.060 11.014 1.00 97.25 215 ASN A O 1
ATOM 1708 N N . TYR A 1 216 ? -11.013 8.034 11.999 1.00 98.31 216 TYR A N 1
ATOM 1709 C CA . TYR A 1 216 ? -11.721 7.539 10.809 1.00 98.31 216 TYR A CA 1
ATOM 1710 C C . TYR A 1 216 ? -11.750 8.562 9.667 1.00 98.31 216 TYR A C 1
ATOM 1712 O O . TYR A 1 216 ? -11.576 8.168 8.513 1.00 98.31 216 TYR A O 1
ATOM 1720 N N . LYS A 1 217 ? -11.937 9.857 9.964 1.00 98.44 217 LYS A N 1
ATOM 1721 C CA . LYS A 1 217 ? -11.892 10.931 8.956 1.00 98.44 217 LYS A CA 1
ATOM 1722 C C . LYS A 1 217 ? -10.523 10.993 8.291 1.00 98.44 217 LYS A C 1
ATOM 1724 O O . LYS A 1 217 ? -10.438 10.906 7.073 1.00 98.44 217 LYS A O 1
ATOM 1729 N N . SER A 1 218 ? -9.459 11.067 9.092 1.00 97.38 218 SER A N 1
ATOM 1730 C CA . SER A 1 218 ? -8.089 11.085 8.577 1.00 97.38 218 SER A CA 1
ATOM 1731 C C . SER A 1 218 ? -7.796 9.836 7.747 1.00 97.38 218 SER A C 1
ATOM 1733 O O . SER A 1 218 ? -7.300 9.941 6.630 1.00 97.38 218 SER A O 1
ATOM 1735 N N . LEU A 1 219 ? -8.164 8.652 8.243 1.00 97.00 219 LEU A N 1
ATOM 1736 C CA . LEU A 1 219 ? -7.907 7.404 7.534 1.00 97.00 219 LEU A CA 1
ATOM 1737 C C . LEU A 1 219 ? -8.659 7.316 6.200 1.00 97.00 219 LEU A C 1
ATOM 1739 O O . LEU A 1 219 ? -8.083 6.852 5.224 1.00 97.00 219 LEU A O 1
ATOM 1743 N N . LYS A 1 220 ? -9.909 7.791 6.131 1.00 98.25 220 LYS A N 1
ATOM 1744 C CA . LYS A 1 220 ? -10.688 7.831 4.885 1.00 98.25 220 LYS A CA 1
ATOM 1745 C C . LYS A 1 220 ? -9.961 8.603 3.778 1.00 98.25 220 LYS A C 1
ATOM 1747 O O . LYS A 1 220 ? -9.914 8.113 2.650 1.00 98.25 220 LYS A O 1
ATOM 1752 N N . GLU A 1 221 ? -9.384 9.758 4.107 1.00 98.00 221 GLU A N 1
ATOM 1753 C CA . GLU A 1 221 ? -8.641 10.592 3.150 1.00 98.00 221 GLU A CA 1
ATOM 1754 C C . GLU A 1 221 ? -7.307 9.954 2.735 1.00 98.00 221 GLU A C 1
ATOM 1756 O O . GLU A 1 221 ? -6.882 10.093 1.591 1.00 98.00 221 GLU A O 1
ATOM 1761 N N . LYS A 1 222 ? -6.672 9.199 3.639 1.00 97.88 222 LYS A N 1
ATOM 1762 C CA . LYS A 1 222 ? -5.411 8.491 3.371 1.00 97.88 222 LYS A CA 1
ATOM 1763 C C . LYS A 1 222 ? -5.577 7.194 2.573 1.00 97.88 222 LYS A C 1
ATOM 1765 O O . LYS A 1 222 ? -4.589 6.697 2.033 1.00 97.88 222 LYS A O 1
ATOM 1770 N 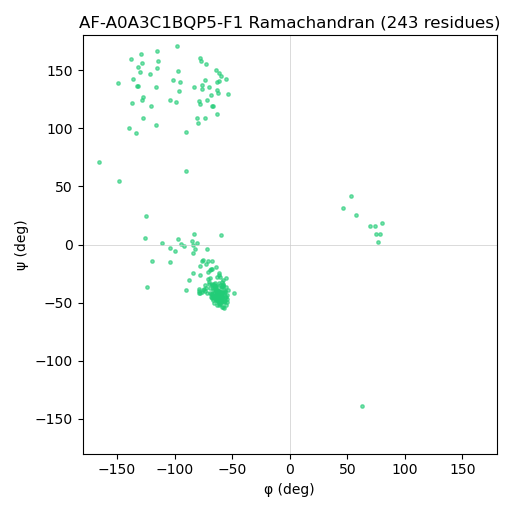N . ILE A 1 223 ? -6.779 6.608 2.512 1.00 98.44 223 ILE A N 1
ATOM 1771 C CA . ILE A 1 223 ? -7.016 5.374 1.744 1.00 98.44 223 ILE A CA 1
ATOM 1772 C C . ILE A 1 223 ? -6.840 5.656 0.248 1.00 98.44 223 ILE A C 1
ATOM 1774 O O . ILE A 1 223 ? -7.602 6.427 -0.353 1.00 98.44 223 ILE A O 1
ATOM 1778 N N . ARG A 1 224 ? -5.881 4.950 -0.352 1.00 97.19 224 ARG A N 1
ATOM 1779 C CA . ARG A 1 224 ? -5.518 5.039 -1.766 1.00 97.19 224 ARG A CA 1
ATOM 1780 C C . ARG A 1 224 ? -5.662 3.674 -2.439 1.00 97.19 224 ARG A C 1
ATOM 1782 O O . ARG A 1 224 ? -5.494 2.628 -1.812 1.00 97.19 224 ARG A O 1
ATOM 1789 N N . ASP A 1 225 ? -6.031 3.699 -3.713 1.00 98.00 225 ASP A N 1
ATOM 1790 C CA . ASP A 1 225 ? -6.048 2.504 -4.549 1.00 98.00 225 ASP A CA 1
ATOM 1791 C C . ASP A 1 225 ? -4.612 2.082 -4.878 1.00 98.00 225 ASP A C 1
ATOM 1793 O O . ASP A 1 225 ? -3.831 2.867 -5.416 1.00 98.00 225 ASP A O 1
ATOM 1797 N N . SER A 1 226 ? -4.266 0.837 -4.552 1.00 97.25 226 SER A N 1
ATOM 1798 C CA . SER A 1 226 ? -2.966 0.262 -4.904 1.00 97.25 226 SER A CA 1
ATOM 1799 C C . SER A 1 226 ? -2.786 0.056 -6.415 1.00 97.25 226 SER A C 1
ATOM 1801 O O . SER A 1 226 ? -1.646 -0.029 -6.873 1.00 97.25 226 SER A O 1
ATOM 1803 N N . GLY A 1 227 ? -3.878 -0.021 -7.183 1.00 97.06 227 GLY A N 1
ATOM 1804 C CA . GLY A 1 227 ? -3.893 -0.396 -8.601 1.00 97.06 227 GLY A CA 1
ATOM 1805 C C . GLY A 1 227 ? -3.769 -1.906 -8.842 1.00 97.06 227 GLY A C 1
ATOM 1806 O O . GLY A 1 227 ? -3.555 -2.331 -9.979 1.00 97.06 227 GLY A O 1
ATOM 1807 N N . ILE A 1 228 ? -3.856 -2.709 -7.774 1.00 97.25 228 ILE A N 1
ATOM 1808 C CA . ILE A 1 228 ? -3.799 -4.171 -7.793 1.00 97.25 228 ILE A CA 1
ATOM 1809 C C . ILE A 1 228 ? -5.019 -4.715 -7.040 1.00 97.25 228 ILE A C 1
ATOM 1811 O O . ILE A 1 228 ? -5.251 -4.384 -5.878 1.00 97.25 228 ILE A O 1
ATOM 1815 N N . THR A 1 229 ? -5.786 -5.604 -7.660 1.00 97.88 229 THR A N 1
ATOM 1816 C CA . THR A 1 229 ? -6.880 -6.324 -6.991 1.00 97.88 229 THR A CA 1
ATOM 1817 C C . THR A 1 229 ? -6.366 -7.471 -6.117 1.00 97.88 229 THR A C 1
ATOM 1819 O O . THR A 1 229 ? -5.265 -7.998 -6.307 1.00 97.88 229 THR A O 1
ATOM 1822 N N . THR A 1 230 ? -7.189 -7.930 -5.172 1.00 96.88 230 THR A N 1
ATOM 1823 C CA . THR A 1 230 ? -6.893 -9.116 -4.350 1.00 96.88 230 THR A CA 1
ATOM 1824 C C . THR A 1 230 ? -6.563 -10.348 -5.210 1.00 96.88 230 THR A C 1
ATOM 1826 O O . THR A 1 230 ? -5.656 -11.118 -4.875 1.00 96.88 230 THR A O 1
ATOM 1829 N N . ASP A 1 231 ? -7.271 -10.524 -6.329 1.00 96.00 231 ASP A N 1
ATOM 1830 C CA . ASP A 1 231 ? -7.101 -11.667 -7.230 1.00 96.00 231 ASP A CA 1
ATOM 1831 C C . ASP A 1 231 ? -5.839 -11.553 -8.092 1.00 96.00 231 ASP A C 1
ATOM 1833 O O . ASP A 1 231 ? -5.123 -12.545 -8.264 1.00 96.00 231 ASP A O 1
ATOM 1837 N N . GLU A 1 232 ? -5.498 -10.355 -8.576 1.00 95.94 232 GLU A N 1
ATOM 1838 C CA . GLU A 1 232 ? -4.218 -10.116 -9.255 1.00 95.94 232 GLU A CA 1
ATOM 1839 C C . GLU A 1 232 ? -3.042 -10.392 -8.320 1.00 95.94 232 GLU A C 1
ATOM 1841 O O . GLU A 1 232 ? -2.122 -11.120 -8.686 1.00 95.94 232 GLU A O 1
ATOM 1846 N N . ALA A 1 233 ? -3.090 -9.890 -7.084 1.00 96.81 233 ALA A N 1
ATOM 1847 C CA . ALA A 1 233 ? -2.059 -10.143 -6.081 1.00 96.81 233 ALA A CA 1
ATOM 1848 C C . ALA A 1 233 ? -1.865 -11.646 -5.818 1.00 96.81 233 ALA A C 1
ATOM 1850 O O . ALA A 1 233 ? -0.739 -12.147 -5.730 1.00 96.81 233 ALA A O 1
ATOM 1851 N N . MET A 1 234 ? -2.968 -12.397 -5.736 1.00 96.44 234 MET A N 1
ATOM 1852 C CA . MET A 1 234 ? -2.925 -13.852 -5.597 1.00 96.44 234 MET A CA 1
ATOM 1853 C C . MET A 1 234 ? -2.376 -14.539 -6.856 1.00 96.44 234 MET A C 1
ATOM 1855 O O . MET A 1 234 ? -1.673 -15.548 -6.750 1.00 96.44 234 MET A O 1
ATOM 1859 N N . SER A 1 235 ? -2.660 -13.997 -8.038 1.00 95.81 235 SER A N 1
ATOM 1860 C CA . SER A 1 235 ? -2.143 -14.499 -9.314 1.00 95.81 235 SER A CA 1
ATOM 1861 C C . SER A 1 235 ? -0.634 -14.289 -9.419 1.00 95.81 235 SER A C 1
ATOM 1863 O O . SER A 1 235 ? 0.084 -15.252 -9.687 1.00 95.81 235 SER A O 1
ATOM 1865 N N . TYR A 1 236 ? -0.134 -13.101 -9.065 1.00 95.56 236 TYR A N 1
ATOM 1866 C CA . TYR A 1 236 ? 1.301 -12.830 -8.942 1.00 95.56 236 TYR A CA 1
ATOM 1867 C C . TYR A 1 236 ? 1.981 -13.793 -7.963 1.00 95.56 236 TYR A C 1
ATOM 1869 O O . TYR A 1 236 ? 3.064 -14.307 -8.238 1.00 95.56 236 TYR A O 1
ATOM 1877 N N . ARG A 1 237 ? 1.322 -14.120 -6.844 1.00 95.69 237 ARG A N 1
ATOM 1878 C CA . ARG A 1 237 ? 1.840 -15.104 -5.887 1.00 95.69 237 ARG A CA 1
ATOM 1879 C C . ARG A 1 237 ? 1.897 -16.524 -6.458 1.00 95.69 237 ARG A C 1
ATOM 1881 O O . ARG A 1 237 ? 2.850 -17.257 -6.179 1.00 95.69 237 ARG A O 1
ATOM 1888 N N . LYS A 1 238 ? 0.860 -16.971 -7.165 1.00 94.31 238 LYS A N 1
ATOM 1889 C CA . LYS A 1 238 ? 0.719 -18.373 -7.605 1.00 94.31 238 LYS A CA 1
ATOM 1890 C C . LYS A 1 238 ? 1.393 -18.662 -8.941 1.00 94.31 238 LYS A C 1
ATOM 1892 O O . LYS A 1 238 ? 1.793 -19.796 -9.190 1.00 94.31 238 LYS A O 1
ATOM 1897 N N . SER A 1 239 ? 1.467 -17.679 -9.825 1.00 90.88 239 SER A N 1
ATOM 1898 C CA . SER A 1 239 ? 1.839 -17.866 -11.228 1.00 90.88 239 SER A CA 1
ATOM 1899 C C . SER A 1 239 ? 2.566 -16.635 -11.781 1.00 90.88 239 SER A C 1
ATOM 1901 O O . SER A 1 239 ? 2.169 -16.111 -12.819 1.00 90.88 239 SER A O 1
ATOM 1903 N N . PRO A 1 240 ? 3.663 -16.193 -11.131 1.00 87.75 240 PRO A N 1
ATOM 1904 C CA . PRO A 1 240 ? 4.292 -14.903 -11.414 1.00 87.75 240 PRO A CA 1
ATOM 1905 C C . PRO A 1 240 ? 4.746 -14.744 -12.867 1.00 87.75 240 PRO A C 1
ATOM 1907 O O . PRO A 1 240 ? 4.621 -13.658 -13.417 1.00 87.75 240 PRO A O 1
ATOM 1910 N N . LEU A 1 241 ? 5.233 -15.819 -13.501 1.00 82.38 241 LEU A N 1
ATOM 1911 C CA . LEU A 1 241 ? 5.763 -15.776 -14.869 1.00 82.38 241 LEU A CA 1
ATOM 1912 C C . LEU A 1 241 ? 4.699 -15.338 -15.888 1.00 82.38 241 LEU A C 1
ATOM 1914 O O . LEU A 1 241 ? 4.975 -14.509 -16.744 1.00 82.38 241 LEU A O 1
ATOM 1918 N N . TRP A 1 242 ? 3.475 -15.852 -15.750 1.00 67.81 242 TRP A N 1
ATOM 1919 C CA . TRP A 1 242 ? 2.357 -15.568 -16.658 1.00 67.81 242 TRP A CA 1
ATOM 1920 C C . TRP A 1 242 ? 1.745 -14.181 -16.454 1.00 67.81 242 TRP A C 1
ATOM 1922 O O . TRP A 1 242 ? 0.957 -13.730 -17.271 1.00 67.81 242 TRP A O 1
ATOM 1932 N N . THR A 1 243 ? 2.085 -13.522 -15.349 1.00 66.06 243 THR A N 1
ATOM 1933 C CA . THR A 1 243 ? 1.556 -12.204 -14.972 1.00 66.06 243 THR A CA 1
ATOM 1934 C C . THR A 1 243 ? 2.555 -11.064 -15.199 1.00 66.06 243 THR A C 1
ATOM 1936 O O . THR A 1 243 ? 2.226 -9.907 -14.946 1.00 66.06 243 THR A O 1
ATOM 1939 N N . THR A 1 244 ? 3.782 -11.380 -15.633 1.00 64.00 244 THR A N 1
ATOM 1940 C CA . THR A 1 244 ? 4.879 -10.418 -15.876 1.00 64.00 244 THR A CA 1
ATOM 1941 C C . THR A 1 244 ? 5.471 -10.501 -17.288 1.00 64.00 244 THR A C 1
ATOM 1943 O O . THR A 1 244 ? 6.497 -9.873 -17.538 1.00 64.00 244 THR A O 1
ATOM 1946 N N . THR A 1 245 ? 4.883 -11.312 -18.174 1.00 48.59 245 THR A N 1
ATOM 1947 C CA . THR A 1 245 ? 5.250 -11.451 -19.597 1.00 48.59 245 THR A CA 1
ATOM 1948 C C . THR A 1 245 ? 4.048 -11.124 -20.461 1.00 48.59 245 THR A C 1
ATOM 1950 O O . THR A 1 245 ? 4.272 -10.586 -21.564 1.00 48.59 245 THR A O 1
#

Radius of gyration: 24.37 Å; Cα contacts (8 Å, |Δi|>4): 352; chains: 1; bounding box: 52×51×94 Å

pLDDT: mean 91.28, std 9.43, range [45.91, 98.69]

Solvent-accessible surface area (backbone atoms only — not comparable to full-atom values): 12762 Å² total; per-residue (Å²): 134,86,78,76,52,69,67,63,52,52,52,51,51,50,52,52,50,52,52,50,53,53,51,50,52,52,52,51,35,55,49,54,22,54,45,30,34,52,20,30,39,69,15,39,38,84,89,80,69,48,72,44,87,67,14,29,60,55,53,46,68,53,85,64,52,84,94,42,38,69,60,42,51,40,52,41,10,34,58,24,34,53,40,49,38,29,19,51,52,28,19,51,22,37,68,68,72,42,69,49,33,51,42,47,30,54,66,36,87,94,43,57,80,70,54,95,51,40,47,35,33,33,27,44,85,90,37,77,44,87,82,37,34,19,28,69,55,62,68,96,47,47,54,56,54,53,48,46,34,34,61,65,82,52,65,72,95,73,31,40,41,63,45,68,77,32,53,26,38,28,24,27,49,85,36,40,66,60,31,40,51,44,29,53,53,49,36,59,53,43,53,59,50,32,55,54,26,55,77,68,68,39,58,71,64,26,51,54,44,51,51,36,36,51,37,30,55,54,48,44,74,24,53,38,69,49,82,39,36,66,65,54,15,41,40,29,26,78,44,33,71,81,72,59,112

Nearest PDB structures (foldseek):
  2fe1-assembly1_A-2  TM=3.177E-01  e=3.061E+00  Pyrobaculum aerophilum str. IM2